Protein AF-A0A8B8A231-F1 (afdb_monomer)

InterPro domains:
  IPR001190 SRCR domain [PF00530] (46-142)
  IPR001190 SRCR domain [PF00530] (148-242)
  IPR001190 SRCR domain [PR00258] (144-160)
  IPR001190 SRCR domain [PR00258] (163-174)
  IPR001190 SRCR domain [PR00258] (178-188)
  IPR001190 SRCR domain [PR00258] (208-222)
  IPR001190 SRCR domain [PR00258] (231-242)
  IPR001190 SRCR domain [PS00420] (47-84)
  IPR001190 SRCR domain [PS00420] (149-186)
  IPR001190 SRCR domain [PS50287] (1-35)
  IPR001190 SRCR domain [PS50287] (42-142)
  IPR001190 SRCR domain [PS50287] (144-242)
  IPR001190 SRCR domain [SM00202] (42-142)
  IPR001190 SRCR domain [SM00202] (144-242)
  IPR036772 SRCR-like domain superfamily [G3DSA:3.10.250.10] (1-38)
  IPR036772 SRCR-like domain superfamily [G3DSA:3.10.250.10] (39-143)
  IPR036772 SRCR-like domain superfamily [G3DSA:3.10.250.10] (144-242)
  IPR036772 SRCR-like domain superfamily [SSF56487] (1-37)
  IPR036772 SRCR-like domain superfamily [SSF56487] (40-142)
  IPR036772 SRCR-like domain superfamily [SSF56487] (144-242)

Nearest PDB structures (foldseek):
  1by2-assembly1_A  TM=9.731E-01  e=1.272E-13  Homo sapiens
  7c00-assembly1_A  TM=9.843E-01  e=3.145E-13  Homo sapiens
  6j02-assembly2_B  TM=9.617E-01  e=4.003E-13  Mus musculus
  7bzz-assembly2_D  TM=9.848E-01  e=2.445E-12  Mus musculus
  8xmk-assembly1_D  TM=4.161E-01  e=2.657E-20  Homo sapiens

Secondary structure (DSSP, 8-state):
-EEEE--S--SSTTTSEEESS----GGG------SSPPTT-EEEES-SSTTEEEEEEEETTEEEEEB-TT--HHHHHHHHHHTT-S-EEEEE-S-TT----S-EEE-S-B--S--SSGGGSB-S-TT-----GGGB-EEEE--EEEES-SSTTEEEEEEE-SS-EEEEB-TT--HHHHHHHHHHTT-S--SEEEEEEPPSSSPPEEEEEEE--S--SSGGGSEEE-TT-TT--SSEEEEEE-

Solvent-accessible surface area (backbone atoms only — not comparable to full-atom values): 13529 Å² total; per-residue (Å²): 128,26,80,75,49,68,94,79,82,66,94,48,80,84,73,30,50,57,38,91,77,66,87,79,53,82,93,65,65,87,82,88,82,71,99,61,80,52,79,68,40,71,49,63,41,77,40,94,46,94,52,28,19,26,42,32,38,22,49,96,94,43,67,15,34,32,34,34,52,75,59,38,58,33,44,31,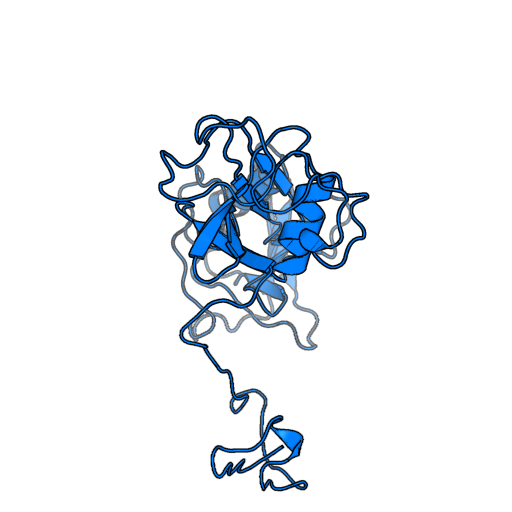23,16,49,20,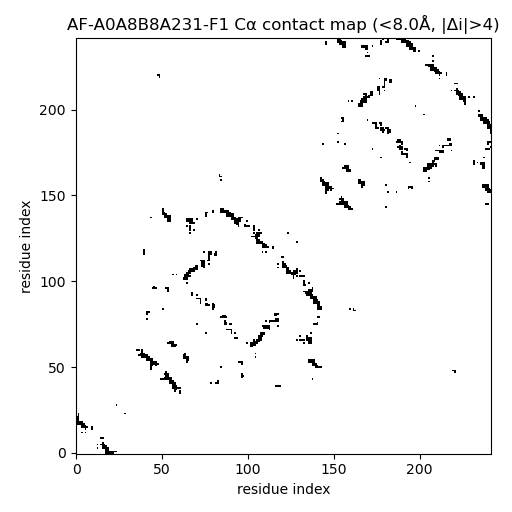42,57,66,56,29,91,20,46,74,44,56,38,62,59,31,73,52,57,85,76,80,76,54,55,38,43,18,52,46,46,45,91,46,77,49,77,35,70,85,72,29,50,55,72,44,81,59,43,65,94,74,57,61,69,30,22,24,22,38,33,32,41,43,63,49,67,43,95,37,98,50,98,51,26,16,32,40,31,38,49,80,66,85,53,72,20,30,31,38,37,60,76,58,36,54,36,44,21,18,17,49,22,39,59,76,72,39,88,44,35,80,35,53,36,80,32,73,58,70,94,75,86,69,47,55,54,34,29,65,52,51,42,93,51,78,51,74,39,67,80,70,31,50,61,43,52,60,85,57,82,79,76,76,66,65,45,25,28,16,30,30,76

pLDDT: mean 88.79, std 8.42, range [54.22, 97.44]

Mean predicted aligned error: 8.7 Å

Foldseek 3Di:
DAPWADPPPDPDSVPTDHDPDDPDDPVNDDDDDDPFDDFQDWAAPQDPDRQKHFIWGDDPRDIAFEFQACDWQLLQQLRCVLLVFNGFPTKFWFQPRDADDDAHFFYPWAGPSPDNGSVPTDGPGTRPDPDDSRTTIMTGTDFWAAPPDPDRQKHFIWGHPSHDIAFAFPVVQDQLLQQLVNLLVPHRGFPDFDKDFAPPPDHAHFWYPFAHPNPDNHSRSTDIDGRPDPPRPDRMTTMTGD

Radius of gyration: 20.76 Å; Cα contacts (8 Å, |Δi|>4): 566; chains: 1; bounding box: 55×30×59 Å

Organism: Acanthaster planci (NCBI:txid133434)

Sequence (242 aa):
MDDVECVGDEKTVFECRHNRIHNCLHSEDAGVQCENGFPGELRLVAGNTHNRGRLEIFFDGEWGTICGNSWGLNESQVACWQMGFPGAIRAIQRKPYGNATGPIHLGSVRCTGLEESLDSCQHAGIGVHNCSHGQDIGIDCKSARLVDGLSSSEGRVEVYNGNAWGTICLDDWDLLDASVICRQFGFEQAVQAAEFTVPVDGQEILMTDLECVGNETTVFECQHTGPEDVRCRHQNVAGVKC

Structure (mmCIF, N/CA/C/O backbone):
data_AF-A0A8B8A231-F1
#
_entry.id   AF-A0A8B8A231-F1
#
loop_
_atom_site.group_PDB
_atom_site.id
_atom_site.type_symbol
_atom_site.label_atom_id
_atom_site.label_alt_id
_atom_site.label_comp_id
_atom_site.label_asym_id
_atom_site.label_entity_id
_atom_site.label_seq_id
_atom_site.pdbx_PDB_ins_code
_atom_site.Cartn_x
_atom_site.Cartn_y
_atom_site.Cartn_z
_atom_site.occupancy
_atom_site.B_iso_or_equiv
_atom_site.auth_seq_id
_atom_site.auth_comp_id
_atom_site.auth_asym_id
_atom_site.auth_atom_id
_atom_site.pdbx_PDB_model_num
ATOM 1 N N . MET A 1 1 ? -22.793 -4.065 -17.651 1.00 84.94 1 MET A N 1
ATOM 2 C CA . MET A 1 1 ? -22.684 -4.716 -18.971 1.00 84.94 1 MET A CA 1
ATOM 3 C C . MET A 1 1 ? -22.901 -6.180 -18.687 1.00 84.94 1 MET A C 1
ATOM 5 O O . MET A 1 1 ? -22.180 -6.684 -17.843 1.00 84.94 1 MET A O 1
ATOM 9 N N . ASP A 1 2 ? -23.938 -6.788 -19.248 1.00 91.12 2 ASP A N 1
ATOM 10 C CA . ASP A 1 2 ? -24.387 -8.132 -18.853 1.00 91.12 2 ASP A CA 1
ATOM 11 C C . ASP A 1 2 ? -24.294 -9.084 -20.042 1.00 91.12 2 ASP A C 1
ATOM 13 O O . ASP A 1 2 ? -24.353 -8.616 -21.185 1.00 91.12 2 ASP A O 1
ATOM 17 N N . ASP A 1 3 ? -24.120 -10.376 -19.777 1.00 90.62 3 ASP A N 1
ATOM 18 C CA . ASP A 1 3 ? -23.951 -11.422 -20.796 1.00 90.62 3 ASP A CA 1
ATOM 19 C C . ASP A 1 3 ? -22.966 -11.021 -21.914 1.00 90.62 3 ASP A C 1
ATOM 21 O O . ASP A 1 3 ? -23.319 -10.932 -23.094 1.00 90.62 3 ASP A O 1
ATOM 25 N N . VAL A 1 4 ? -21.729 -10.684 -21.535 1.00 92.50 4 VAL A N 1
ATOM 26 C CA . VAL A 1 4 ? -20.705 -10.232 -22.487 1.00 92.50 4 VAL A CA 1
ATOM 27 C C . VAL A 1 4 ? -20.212 -11.406 -23.331 1.00 92.50 4 VAL A C 1
ATOM 29 O O . VAL A 1 4 ? -19.609 -12.345 -22.819 1.00 92.50 4 VAL A O 1
ATOM 32 N N . GLU A 1 5 ? -20.410 -11.314 -24.642 1.00 93.44 5 GLU A N 1
ATOM 33 C CA . GLU A 1 5 ? -19.976 -12.298 -25.632 1.00 93.44 5 GLU A CA 1
ATOM 34 C C . GLU A 1 5 ? -19.020 -11.634 -26.634 1.00 93.44 5 GLU A C 1
ATOM 36 O O . GLU A 1 5 ? -19.440 -10.854 -27.495 1.00 93.44 5 GLU A O 1
ATOM 41 N N . CYS A 1 6 ? -17.729 -11.952 -26.519 1.00 94.50 6 CYS A N 1
ATOM 42 C CA . CYS A 1 6 ? -16.694 -11.544 -27.471 1.00 94.50 6 CYS A CA 1
ATOM 43 C C . CYS A 1 6 ? -16.394 -12.683 -28.461 1.00 94.50 6 CYS A C 1
ATOM 45 O O . CYS A 1 6 ? -16.462 -13.860 -28.097 1.00 94.50 6 CYS A O 1
ATOM 47 N N . VAL A 1 7 ? -16.022 -12.351 -29.696 1.00 94.12 7 VAL A N 1
ATOM 48 C CA . VAL A 1 7 ? -15.586 -13.317 -30.720 1.00 94.12 7 VAL A CA 1
ATOM 49 C C . VAL A 1 7 ? -14.064 -13.505 -30.763 1.00 94.12 7 VAL A C 1
ATOM 51 O O . VAL A 1 7 ? -13.598 -14.522 -31.280 1.00 94.12 7 VAL A O 1
ATOM 54 N N . GLY A 1 8 ? -13.298 -12.588 -30.163 1.00 88.88 8 GLY A N 1
ATOM 55 C CA . GLY A 1 8 ? -11.867 -12.722 -29.877 1.00 88.88 8 GLY A CA 1
ATOM 56 C C . GLY A 1 8 ? -10.934 -11.815 -30.687 1.00 88.88 8 GLY A C 1
ATOM 57 O O . GLY A 1 8 ? -9.721 -11.905 -30.506 1.00 88.88 8 GLY A O 1
ATOM 58 N N . ASP A 1 9 ? -11.453 -10.963 -31.572 1.00 93.00 9 ASP A N 1
ATOM 59 C CA . ASP A 1 9 ? -10.680 -9.972 -32.337 1.00 93.00 9 ASP A CA 1
ATOM 60 C C . ASP A 1 9 ? -10.999 -8.514 -31.958 1.00 93.00 9 ASP A C 1
ATOM 62 O O . ASP A 1 9 ? -10.385 -7.580 -32.487 1.00 93.00 9 ASP A O 1
ATOM 66 N N . GLU A 1 10 ? -11.910 -8.315 -31.003 1.00 95.19 10 GLU A N 1
ATOM 67 C CA . GLU A 1 10 ? -12.221 -7.020 -30.413 1.00 95.19 10 GLU A CA 1
ATOM 68 C C . GLU A 1 10 ? -11.016 -6.436 -29.672 1.00 95.19 10 GLU A C 1
ATOM 70 O O . GLU A 1 10 ? -10.281 -7.128 -28.964 1.00 95.19 10 GLU A O 1
ATOM 75 N N . LYS A 1 11 ? -10.824 -5.119 -29.783 1.00 88.31 11 LYS A N 1
ATOM 76 C CA . LYS A 1 11 ? -9.750 -4.424 -29.052 1.00 88.31 11 LYS A CA 1
ATOM 77 C C . LYS A 1 11 ? -10.167 -4.008 -27.654 1.00 88.31 11 LYS A C 1
ATOM 79 O O . LYS A 1 11 ? -9.316 -3.788 -26.794 1.00 88.31 11 LYS A O 1
ATOM 84 N N . THR A 1 12 ? -11.466 -3.834 -27.446 1.00 88.62 12 THR A N 1
ATOM 85 C CA . THR A 1 12 ? -12.038 -3.390 -26.181 1.00 88.62 12 THR A CA 1
ATOM 86 C C . THR A 1 12 ? -13.296 -4.182 -25.876 1.00 88.62 12 THR A C 1
ATOM 88 O O . THR A 1 12 ? -14.050 -4.547 -26.774 1.00 88.62 12 THR A O 1
ATOM 91 N N . VAL A 1 13 ? -13.578 -4.394 -24.591 1.00 90.62 13 VAL A N 1
ATOM 92 C CA . VAL A 1 13 ? -14.775 -5.134 -24.165 1.00 90.62 13 VAL A CA 1
ATOM 93 C C . VAL A 1 13 ? -16.088 -4.430 -24.565 1.00 90.62 13 VAL A C 1
ATOM 95 O O . VAL A 1 13 ? -17.139 -5.058 -24.638 1.00 90.62 13 VAL A O 1
ATOM 98 N N . PHE A 1 14 ? -16.038 -3.129 -24.882 1.00 89.94 14 PHE A N 1
ATOM 99 C CA . PHE A 1 14 ? -17.186 -2.358 -25.374 1.00 89.94 14 PHE A CA 1
ATOM 100 C C . PHE A 1 14 ? -17.594 -2.712 -26.811 1.00 89.94 14 PHE A C 1
ATOM 102 O O . PHE A 1 14 ? -18.720 -2.411 -27.211 1.00 89.94 14 PHE A O 1
ATOM 109 N N . GLU A 1 15 ? -16.689 -3.317 -27.584 1.00 94.31 15 GLU A N 1
ATOM 110 C CA . GLU A 1 15 ? -16.962 -3.813 -28.938 1.00 94.31 15 GLU A CA 1
ATOM 111 C C . GLU A 1 15 ? -17.673 -5.172 -28.914 1.00 94.31 15 GLU A C 1
ATOM 113 O O . GLU A 1 15 ? -18.361 -5.513 -29.877 1.00 94.31 15 GLU A O 1
ATOM 118 N N . CYS A 1 16 ? -17.566 -5.913 -27.807 1.00 94.69 16 CYS A N 1
ATOM 119 C CA . CYS A 1 16 ? -18.227 -7.200 -27.641 1.00 94.69 16 CYS A CA 1
ATOM 120 C C . CYS A 1 16 ? -19.747 -7.038 -27.550 1.00 94.69 16 CYS A C 1
ATOM 122 O O . CYS A 1 16 ? -20.275 -6.033 -27.051 1.00 94.69 16 CYS A O 1
ATOM 124 N N . ARG A 1 17 ? -20.480 -8.062 -27.993 1.00 95.12 17 ARG A N 1
ATOM 125 C CA . ARG A 1 17 ? -21.934 -8.102 -27.831 1.00 95.12 17 ARG A CA 1
ATOM 126 C C . ARG A 1 17 ? -22.261 -8.184 -26.341 1.00 95.12 17 ARG A C 1
ATOM 128 O O . ARG A 1 17 ? -21.661 -8.964 -25.616 1.00 95.12 17 ARG A O 1
ATOM 135 N N . HIS A 1 18 ? -23.221 -7.383 -25.894 1.00 94.00 18 HIS A N 1
ATOM 136 C CA . HIS A 1 18 ? -23.646 -7.374 -24.498 1.00 94.00 18 HIS A CA 1
ATOM 137 C C . HIS A 1 18 ? -25.070 -6.839 -24.339 1.00 94.00 18 HIS A C 1
ATOM 139 O O . HIS A 1 18 ? -25.577 -6.080 -25.176 1.00 94.00 18 HIS A O 1
ATOM 145 N N . ASN A 1 19 ? -25.687 -7.171 -23.212 1.00 91.75 19 ASN A N 1
ATOM 146 C CA . ASN A 1 19 ? -26.953 -6.612 -22.771 1.00 91.75 19 ASN A CA 1
ATOM 147 C C . ASN A 1 19 ? -26.728 -5.279 -22.033 1.00 91.75 19 ASN A C 1
ATOM 149 O O . ASN A 1 19 ? -25.868 -5.139 -21.158 1.00 91.75 19 ASN A O 1
ATOM 153 N N . ARG A 1 20 ? -27.511 -4.259 -22.415 1.00 87.12 20 ARG A N 1
ATOM 154 C CA . ARG A 1 20 ? -27.505 -2.921 -21.781 1.00 87.12 20 ARG A CA 1
ATOM 155 C C . ARG A 1 20 ? -28.493 -2.794 -20.625 1.00 87.12 20 ARG A C 1
ATOM 157 O O . ARG A 1 20 ? -28.369 -1.880 -19.818 1.00 87.12 20 ARG A O 1
ATOM 164 N N . ILE A 1 21 ? -29.480 -3.680 -20.585 1.00 89.56 21 ILE A N 1
ATOM 165 C CA . ILE A 1 21 ? -30.405 -3.843 -19.468 1.00 89.56 21 ILE A CA 1
ATOM 166 C C . ILE A 1 21 ? -29.897 -5.071 -18.728 1.00 89.56 21 ILE A C 1
ATOM 168 O O . ILE A 1 21 ? -29.810 -6.129 -19.342 1.00 89.56 21 ILE A O 1
ATOM 172 N N . HIS A 1 22 ? -29.514 -4.896 -17.470 1.00 83.88 22 HIS A N 1
ATOM 173 C CA . HIS A 1 22 ? -28.829 -5.917 -16.688 1.00 83.88 22 HIS A CA 1
ATOM 174 C C . HIS A 1 22 ? -29.560 -6.192 -15.381 1.00 83.88 22 HIS A C 1
ATOM 176 O O . HIS A 1 22 ? -30.274 -5.325 -14.867 1.00 83.88 22 HIS A O 1
ATOM 182 N N . ASN A 1 23 ? -29.323 -7.374 -14.825 1.00 87.06 23 ASN A N 1
ATOM 183 C CA . ASN A 1 23 ? -29.706 -7.722 -13.457 1.00 87.06 23 ASN A CA 1
ATOM 184 C C . ASN A 1 23 ? -28.496 -8.007 -12.559 1.00 87.06 23 ASN A C 1
ATOM 186 O O . ASN A 1 23 ? -28.693 -8.552 -11.477 1.00 87.06 23 ASN A O 1
ATOM 190 N N . CYS A 1 24 ? -27.292 -7.610 -12.994 1.00 86.44 24 CYS A N 1
ATOM 191 C CA . CYS A 1 24 ? -26.066 -7.793 -12.223 1.00 86.44 24 CYS A CA 1
ATOM 192 C C . CYS A 1 24 ? -26.153 -7.142 -10.835 1.00 86.44 24 CYS A C 1
ATOM 194 O O . CYS A 1 24 ? -26.477 -5.952 -10.719 1.00 86.44 24 CYS A O 1
ATOM 196 N N . LEU A 1 25 ? -25.790 -7.905 -9.812 1.00 84.56 25 LEU A N 1
ATOM 197 C CA . LEU A 1 25 ? -25.360 -7.418 -8.502 1.00 84.56 25 LEU A CA 1
ATOM 198 C C . LEU A 1 25 ? -23.828 -7.289 -8.468 1.00 84.56 25 LEU A C 1
ATOM 200 O O . LEU A 1 25 ? -23.142 -7.894 -9.283 1.00 84.56 25 LEU A O 1
ATOM 204 N N . HIS A 1 26 ? -23.269 -6.573 -7.485 1.00 78.62 26 HIS A N 1
ATOM 205 C CA . HIS A 1 26 ? -21.806 -6.507 -7.300 1.00 78.62 26 HIS A CA 1
ATOM 206 C C . HIS A 1 26 ? -21.159 -7.883 -7.058 1.00 78.62 26 HIS A C 1
ATOM 208 O O . HIS A 1 26 ? -19.990 -8.091 -7.359 1.00 78.62 26 HIS A O 1
ATOM 214 N N . SER A 1 27 ? -21.928 -8.866 -6.577 1.00 79.44 27 SER A N 1
ATOM 215 C CA . SER A 1 27 ? -21.476 -10.260 -6.470 1.00 79.44 27 SER A CA 1
ATOM 216 C C . SER A 1 27 ? -21.240 -10.946 -7.824 1.00 79.44 27 SER A C 1
ATOM 218 O O . SER A 1 27 ? -20.707 -12.050 -7.853 1.00 79.44 27 SER A O 1
ATOM 220 N N . GLU A 1 28 ? -21.678 -10.338 -8.927 1.00 82.19 28 GLU A N 1
ATOM 221 C CA . GLU A 1 28 ? -21.540 -10.835 -10.301 1.00 82.19 28 GLU A CA 1
ATOM 222 C C . GLU A 1 28 ? -20.483 -10.044 -11.095 1.00 82.19 28 GLU A C 1
ATOM 224 O O . GLU A 1 28 ? -20.374 -10.199 -12.312 1.00 82.19 28 GLU A O 1
ATOM 229 N N . ASP A 1 29 ? -19.694 -9.197 -10.421 1.00 85.81 29 ASP A N 1
ATOM 230 C CA . ASP A 1 29 ? -18.640 -8.408 -11.056 1.00 85.81 29 ASP A CA 1
ATOM 231 C C . ASP A 1 29 ? -17.556 -9.326 -11.658 1.00 85.81 29 ASP A C 1
ATOM 233 O O . ASP A 1 29 ? -16.984 -10.197 -10.998 1.00 85.81 29 ASP A O 1
ATOM 237 N N . ALA A 1 30 ? -17.264 -9.124 -12.946 1.00 85.69 30 ALA A N 1
ATOM 238 C CA . ALA A 1 30 ? -16.271 -9.901 -13.679 1.00 85.69 30 ALA A CA 1
ATOM 239 C C . ALA A 1 30 ? -14.867 -9.285 -13.542 1.00 85.69 30 ALA A C 1
ATOM 241 O O . ALA A 1 30 ? -14.657 -8.115 -13.866 1.00 85.69 30 ALA A O 1
ATOM 242 N N . GLY A 1 31 ? -13.893 -10.096 -13.121 1.00 84.19 31 GLY A N 1
ATOM 243 C CA . GLY A 1 31 ? -12.468 -9.753 -13.100 1.00 84.19 31 GLY A CA 1
ATOM 244 C C . GLY A 1 31 ? -11.664 -10.578 -14.108 1.00 84.19 31 GLY A C 1
ATOM 245 O O . GLY A 1 31 ? -12.051 -11.692 -14.459 1.00 84.19 31 GLY A O 1
ATOM 246 N N . VAL A 1 32 ? -10.526 -10.049 -14.567 1.00 82.19 32 VAL A N 1
ATOM 247 C CA . VAL A 1 32 ? -9.590 -10.762 -15.450 1.00 82.19 32 VAL A CA 1
ATOM 248 C C . VAL A 1 32 ? -8.183 -10.742 -14.861 1.00 82.19 32 VAL A C 1
ATOM 250 O O . VAL A 1 32 ? -7.753 -9.736 -14.301 1.00 82.19 32 VAL A O 1
ATOM 253 N N . GLN A 1 33 ? -7.460 -11.850 -15.015 1.00 71.31 33 GLN A N 1
ATOM 254 C CA . GLN A 1 33 ? -6.027 -11.937 -14.759 1.00 71.31 33 GLN A CA 1
ATOM 255 C C . GLN A 1 33 ? -5.323 -12.278 -16.074 1.00 71.31 33 GLN A C 1
ATOM 257 O O . GLN A 1 33 ? -5.590 -13.320 -16.672 1.00 71.31 33 GLN A O 1
ATOM 262 N N . CYS A 1 34 ? -4.447 -11.392 -16.541 1.00 74.69 34 CYS A N 1
ATOM 263 C CA . CYS A 1 34 ? -3.650 -11.619 -17.746 1.00 74.69 34 CYS A CA 1
ATOM 264 C C . CYS A 1 34 ? -2.425 -12.499 -17.428 1.00 74.69 34 CYS A C 1
ATOM 266 O O . CYS A 1 34 ? -1.890 -12.434 -16.324 1.00 74.69 34 CYS A O 1
ATOM 268 N N . GLU A 1 35 ? -1.956 -13.307 -18.391 1.00 66.00 35 GLU A N 1
ATOM 269 C CA . GLU A 1 35 ? -0.779 -14.186 -18.203 1.00 66.00 35 GLU A CA 1
ATOM 270 C C . GLU A 1 35 ? 0.530 -13.416 -17.967 1.00 66.00 35 GLU A C 1
ATOM 272 O O . GLU A 1 35 ? 1.441 -13.934 -17.323 1.00 66.00 35 GLU A O 1
ATOM 277 N N . ASN A 1 36 ? 0.624 -12.182 -18.468 1.00 73.38 36 ASN A N 1
ATOM 278 C CA . ASN A 1 36 ? 1.771 -11.301 -18.276 1.00 73.38 36 ASN A CA 1
ATOM 279 C C . ASN A 1 36 ? 1.341 -10.038 -17.543 1.00 73.38 36 ASN A C 1
ATOM 281 O O . ASN A 1 36 ? 0.207 -9.580 -17.712 1.00 73.38 36 ASN A O 1
ATOM 285 N N . GLY A 1 37 ? 2.278 -9.459 -16.793 1.00 76.00 37 GLY A N 1
ATOM 286 C CA . GLY A 1 37 ? 2.062 -8.138 -16.236 1.00 76.00 37 GLY A CA 1
ATOM 287 C C . GLY A 1 37 ? 1.954 -7.078 -17.333 1.00 76.00 37 GLY A C 1
ATOM 288 O O . GLY A 1 37 ? 2.351 -7.296 -18.484 1.00 76.00 37 GLY A O 1
ATOM 289 N N . PHE A 1 38 ? 1.411 -5.918 -16.997 1.00 85.19 38 PHE A N 1
ATOM 290 C CA . PHE A 1 38 ? 1.462 -4.751 -17.879 1.00 85.19 38 PHE A CA 1
ATOM 291 C C . PHE A 1 38 ? 2.679 -3.877 -17.538 1.00 85.19 38 PHE A C 1
ATOM 293 O O . PHE A 1 38 ? 3.114 -3.861 -16.387 1.00 85.19 38 PHE A O 1
ATOM 300 N N . PRO A 1 39 ? 3.282 -3.166 -18.512 1.00 89.38 39 PRO A N 1
ATOM 301 C CA . PRO A 1 39 ? 4.389 -2.257 -18.227 1.00 89.38 39 PRO A CA 1
ATOM 302 C C . PRO A 1 39 ? 4.031 -1.280 -17.105 1.00 89.38 39 PRO A C 1
ATOM 304 O O . PRO A 1 39 ? 2.969 -0.657 -17.142 1.00 89.38 39 PRO A O 1
ATOM 307 N N . GLY A 1 40 ? 4.906 -1.185 -16.109 1.00 91.75 40 GLY A N 1
ATOM 308 C CA . GLY A 1 40 ? 4.701 -0.359 -14.926 1.00 91.75 40 GLY A CA 1
ATOM 309 C C . GLY A 1 40 ? 3.933 -1.036 -13.790 1.00 91.75 40 GLY A C 1
ATOM 310 O O . GLY A 1 40 ? 3.851 -0.460 -12.709 1.00 91.75 40 GLY A O 1
ATOM 311 N N . GLU A 1 41 ? 3.385 -2.242 -13.978 1.00 94.00 41 GLU A N 1
ATOM 312 C CA . GLU A 1 41 ? 2.693 -2.977 -12.912 1.00 94.00 41 GLU A CA 1
ATOM 313 C C . G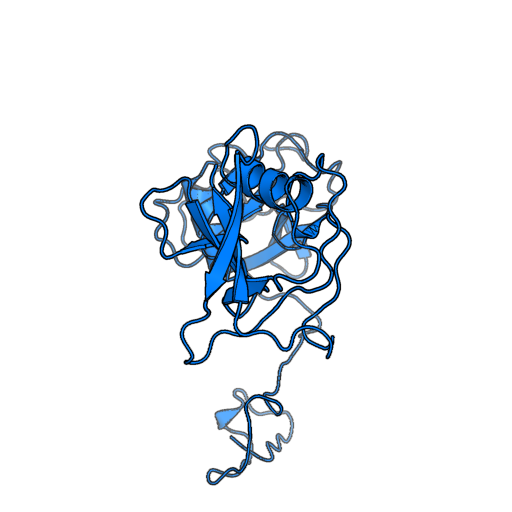LU A 1 41 ? 3.622 -3.224 -11.721 1.00 94.00 41 GLU A C 1
ATOM 315 O O . GLU A 1 41 ? 4.797 -3.551 -11.896 1.00 94.00 41 GLU A O 1
ATOM 320 N N . LEU A 1 42 ? 3.089 -3.077 -10.508 1.00 95.38 42 LEU A N 1
ATOM 321 C CA . LEU A 1 42 ? 3.834 -3.234 -9.265 1.00 95.38 42 LEU A CA 1
ATOM 322 C C . LEU A 1 42 ? 3.383 -4.466 -8.495 1.00 95.38 42 LEU A C 1
ATOM 324 O O . LEU A 1 42 ? 2.198 -4.794 -8.457 1.00 95.38 42 LEU A O 1
ATOM 328 N N . ARG A 1 43 ? 4.330 -5.096 -7.798 1.00 93.56 43 ARG A N 1
ATOM 329 C CA . ARG A 1 43 ? 4.031 -6.131 -6.807 1.00 93.56 43 ARG A CA 1
ATOM 330 C C . ARG A 1 43 ? 4.950 -6.051 -5.598 1.00 93.56 43 ARG A C 1
ATOM 332 O O . ARG A 1 43 ? 6.084 -5.573 -5.680 1.00 93.56 43 ARG A O 1
ATOM 339 N N . LEU A 1 44 ? 4.470 -6.608 -4.489 1.00 93.69 44 LEU A N 1
ATOM 340 C CA . LEU A 1 44 ? 5.241 -6.801 -3.266 1.00 93.69 44 LEU A CA 1
ATOM 341 C C . LEU A 1 44 ? 5.606 -8.276 -3.104 1.00 93.69 44 LEU A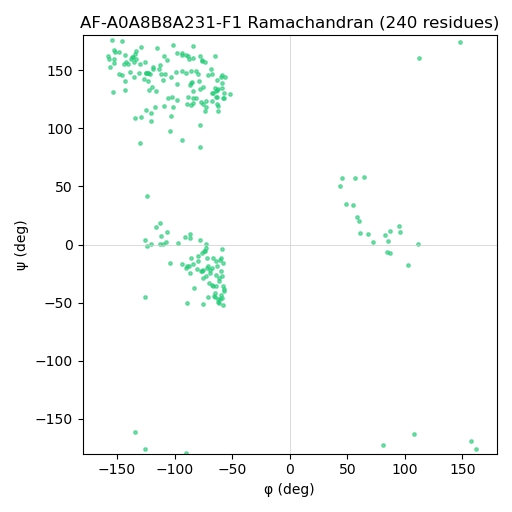 C 1
ATOM 343 O O . LEU A 1 44 ? 4.741 -9.148 -3.140 1.00 93.69 44 LEU A O 1
ATOM 347 N N . VAL A 1 45 ? 6.897 -8.561 -2.927 1.00 93.50 45 VAL A N 1
ATOM 348 C CA . VAL A 1 45 ? 7.423 -9.931 -2.815 1.00 93.50 45 VAL A CA 1
ATOM 349 C C . VAL A 1 45 ? 8.143 -10.135 -1.488 1.00 93.50 45 VAL A C 1
ATOM 351 O O . VAL A 1 45 ? 8.811 -9.233 -0.980 1.00 93.50 45 VAL A O 1
ATOM 354 N N . ALA A 1 46 ? 8.056 -11.356 -0.953 1.00 90.19 46 ALA A N 1
ATOM 355 C CA . ALA A 1 46 ? 8.776 -11.803 0.241 1.00 90.19 46 ALA A CA 1
ATOM 356 C C . ALA A 1 46 ? 8.469 -11.002 1.522 1.00 90.19 46 ALA A C 1
ATOM 358 O O . ALA A 1 46 ? 9.253 -11.040 2.469 1.00 90.19 46 ALA A O 1
ATOM 359 N N . GLY A 1 47 ? 7.339 -10.293 1.563 1.00 84.75 47 GLY A N 1
ATOM 360 C CA . GLY A 1 47 ? 6.742 -9.836 2.812 1.00 84.75 47 GLY A CA 1
ATOM 361 C C . GLY A 1 47 ? 5.759 -10.861 3.371 1.00 84.75 47 GLY A C 1
ATOM 362 O O . GLY A 1 47 ? 5.313 -11.760 2.661 1.00 84.75 47 GLY A O 1
ATOM 363 N N . ASN A 1 48 ? 5.436 -10.718 4.655 1.00 82.00 48 ASN A N 1
ATOM 364 C CA . ASN A 1 48 ? 4.495 -11.603 5.346 1.00 82.00 48 ASN A CA 1
ATOM 365 C C . ASN A 1 48 ? 3.027 -11.247 5.062 1.00 82.00 48 ASN A C 1
ATOM 367 O O . ASN A 1 48 ? 2.140 -12.030 5.380 1.00 82.00 48 ASN A O 1
ATOM 371 N N . THR A 1 49 ? 2.769 -10.066 4.493 1.00 81.06 49 THR A N 1
ATOM 372 C CA . THR A 1 49 ? 1.427 -9.531 4.247 1.00 81.06 49 THR A CA 1
ATOM 373 C C . THR A 1 49 ? 1.335 -8.895 2.866 1.00 81.06 49 THR A C 1
ATOM 375 O O . THR A 1 49 ? 2.342 -8.524 2.266 1.00 81.06 49 THR A O 1
ATOM 378 N N . HIS A 1 50 ? 0.113 -8.726 2.360 1.00 84.44 50 HIS A N 1
ATOM 379 C CA . HIS A 1 50 ? -0.134 -8.179 1.021 1.00 84.44 50 HIS A CA 1
ATOM 380 C C . HIS A 1 50 ? 0.254 -6.696 0.865 1.00 84.44 50 HIS A C 1
ATOM 382 O O . HIS A 1 50 ? 0.447 -6.228 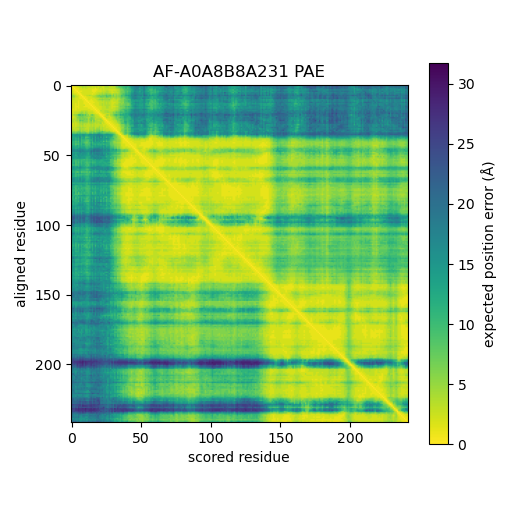-0.251 1.00 84.44 50 HIS A O 1
ATOM 388 N N . ASN A 1 51 ? 0.366 -5.944 1.965 1.00 89.88 51 ASN A N 1
ATOM 389 C CA . ASN A 1 51 ? 0.667 -4.509 1.965 1.00 89.88 51 ASN A CA 1
ATOM 390 C C . ASN A 1 51 ? 2.153 -4.192 2.185 1.00 89.88 51 ASN A C 1
ATOM 392 O O . ASN A 1 51 ? 2.519 -3.021 2.274 1.00 89.88 51 ASN A O 1
ATOM 396 N N . ARG A 1 52 ? 3.016 -5.204 2.318 1.00 90.81 52 ARG A N 1
ATOM 397 C CA . ARG A 1 52 ? 4.424 -5.004 2.658 1.00 90.81 52 ARG A CA 1
ATOM 398 C C . ARG A 1 52 ? 5.314 -6.000 1.930 1.00 90.81 52 ARG A C 1
ATOM 400 O O . ARG A 1 52 ? 4.987 -7.172 1.834 1.00 90.81 52 ARG A O 1
ATOM 407 N N . GLY A 1 53 ? 6.478 -5.561 1.465 1.00 93.44 53 GLY A N 1
ATOM 408 C CA . GLY A 1 53 ? 7.435 -6.452 0.805 1.00 93.44 53 GLY A CA 1
ATOM 409 C C . GLY A 1 53 ? 8.476 -5.713 -0.020 1.00 93.44 53 GLY A C 1
ATOM 410 O O . GLY A 1 53 ? 8.522 -4.481 -0.028 1.00 93.44 53 GLY A O 1
ATOM 411 N N . ARG A 1 54 ? 9.333 -6.471 -0.710 1.00 95.75 54 ARG A N 1
ATOM 412 C CA . ARG A 1 54 ? 10.242 -5.940 -1.732 1.00 95.75 54 ARG A CA 1
ATOM 413 C C . ARG A 1 54 ? 9.411 -5.467 -2.909 1.00 95.75 54 ARG A C 1
ATOM 415 O O . ARG A 1 54 ? 8.570 -6.225 -3.384 1.00 95.75 54 ARG A O 1
ATOM 422 N N . LEU A 1 55 ? 9.671 -4.248 -3.363 1.00 96.06 55 LEU A N 1
ATOM 423 C CA . LEU A 1 55 ? 8.959 -3.687 -4.499 1.00 96.06 55 LEU A CA 1
ATOM 424 C C . LEU A 1 55 ? 9.613 -4.154 -5.796 1.00 96.06 55 LEU A C 1
ATOM 426 O O . LEU A 1 55 ? 10.819 -3.978 -5.999 1.00 96.06 55 LEU A O 1
ATOM 430 N N . GLU A 1 56 ? 8.797 -4.732 -6.662 1.00 95.88 56 GLU A N 1
ATOM 431 C CA . GLU A 1 56 ? 9.164 -5.106 -8.019 1.00 95.88 56 GLU A CA 1
ATOM 432 C C . GLU A 1 56 ? 8.204 -4.432 -8.999 1.00 95.88 56 GLU A C 1
ATOM 434 O O . GLU A 1 56 ? 7.035 -4.214 -8.679 1.00 95.88 56 GLU A O 1
ATOM 439 N N . ILE A 1 57 ? 8.723 -4.092 -10.175 1.00 95.62 57 ILE A N 1
ATOM 440 C CA . ILE A 1 57 ? 7.989 -3.467 -11.274 1.00 95.62 57 ILE A CA 1
ATOM 441 C C . ILE A 1 57 ? 8.119 -4.331 -12.529 1.00 95.62 57 ILE A C 1
ATOM 443 O O . ILE A 1 57 ? 9.140 -5.002 -12.705 1.00 95.62 57 ILE A O 1
ATOM 447 N N . PHE A 1 58 ? 7.099 -4.356 -13.380 1.00 94.19 58 PHE A N 1
ATOM 448 C CA . PHE A 1 58 ? 7.094 -5.148 -14.605 1.00 94.19 58 PHE A CA 1
ATOM 449 C C . PHE A 1 58 ? 7.472 -4.302 -15.824 1.00 94.19 58 PHE A C 1
ATOM 451 O O . PHE A 1 58 ? 6.822 -3.301 -16.119 1.00 94.19 58 PHE A O 1
ATOM 458 N N . PHE A 1 59 ? 8.501 -4.721 -16.562 1.00 92.31 59 PHE A N 1
ATOM 459 C CA . PHE A 1 59 ? 8.914 -4.103 -17.824 1.00 92.31 59 PHE A CA 1
ATOM 460 C C . PHE A 1 59 ? 9.450 -5.145 -18.798 1.00 92.31 59 PHE A C 1
ATOM 462 O O . PHE A 1 59 ? 10.083 -6.113 -18.388 1.00 92.31 59 PHE A O 1
ATOM 469 N N . ASP A 1 60 ? 9.201 -4.935 -20.093 1.00 87.50 60 ASP A N 1
ATOM 470 C CA . ASP A 1 60 ? 9.717 -5.765 -21.191 1.00 87.50 60 ASP A CA 1
ATOM 471 C C . ASP A 1 60 ? 9.521 -7.283 -20.997 1.00 87.50 60 ASP A C 1
ATOM 473 O O . ASP A 1 60 ? 10.340 -8.098 -21.418 1.00 87.50 60 ASP A O 1
ATOM 477 N N . GLY A 1 61 ? 8.403 -7.676 -20.377 1.00 89.56 61 GLY A N 1
ATOM 478 C CA . GLY A 1 61 ? 8.055 -9.083 -20.164 1.00 89.56 61 GLY A CA 1
ATOM 479 C C . GLY A 1 61 ? 8.660 -9.717 -18.906 1.00 89.56 61 GLY A C 1
ATOM 480 O O . GLY A 1 61 ? 8.453 -10.908 -18.684 1.00 89.56 61 GLY A O 1
ATOM 481 N N . GLU A 1 62 ? 9.386 -8.962 -18.077 1.00 92.75 62 GLU A N 1
ATOM 482 C CA . GLU A 1 62 ? 10.057 -9.485 -16.886 1.00 92.75 62 GLU A CA 1
ATOM 483 C C . GLU A 1 62 ? 9.851 -8.585 -15.656 1.00 92.75 62 GLU A C 1
ATOM 485 O O . GLU A 1 62 ? 9.838 -7.354 -15.728 1.00 92.75 62 GLU A O 1
ATOM 490 N N . TRP A 1 63 ? 9.727 -9.214 -14.488 1.00 94.69 63 TRP A N 1
ATOM 491 C CA . TRP A 1 63 ? 9.740 -8.521 -13.202 1.00 94.69 63 TRP A CA 1
ATOM 492 C C . TRP A 1 63 ? 11.167 -8.151 -12.801 1.00 94.69 63 TRP A C 1
ATOM 494 O O . TRP A 1 63 ? 12.061 -8.995 -12.827 1.00 94.69 63 TRP A O 1
ATOM 504 N N . GLY A 1 64 ? 11.369 -6.913 -12.363 1.00 95.06 64 GLY A N 1
ATOM 505 C CA . GLY A 1 64 ? 12.657 -6.434 -11.868 1.00 95.06 64 GLY A CA 1
ATOM 506 C C . GLY A 1 64 ? 12.513 -5.578 -10.620 1.00 95.06 64 GLY A C 1
ATOM 507 O O . GLY A 1 64 ? 11.441 -5.050 -10.318 1.00 95.06 64 GLY A O 1
ATOM 508 N N . THR A 1 65 ? 13.600 -5.442 -9.867 1.00 95.69 65 THR A N 1
ATOM 509 C CA . THR A 1 65 ? 13.608 -4.650 -8.632 1.00 95.69 65 THR A CA 1
ATOM 510 C C . THR A 1 65 ? 13.839 -3.166 -8.898 1.00 95.69 65 THR A C 1
ATOM 512 O O . THR A 1 65 ? 14.177 -2.738 -10.006 1.00 95.69 65 THR A O 1
ATOM 515 N N . ILE A 1 66 ? 13.662 -2.363 -7.848 1.00 95.38 66 ILE A N 1
ATOM 516 C CA . ILE A 1 66 ? 13.913 -0.923 -7.867 1.00 95.38 66 ILE A CA 1
ATOM 517 C C . ILE A 1 66 ? 15.054 -0.586 -6.908 1.00 95.38 66 ILE A C 1
ATOM 519 O O . ILE A 1 66 ? 15.068 -1.000 -5.745 1.00 95.38 66 ILE A O 1
ATOM 523 N N . CYS A 1 67 ? 16.013 0.202 -7.389 1.00 93.62 67 CYS A N 1
ATOM 524 C CA . CYS A 1 67 ? 17.128 0.667 -6.583 1.00 93.62 67 CYS A CA 1
ATOM 525 C C . CYS A 1 67 ? 16.726 1.785 -5.613 1.00 93.62 67 CYS A C 1
ATOM 527 O O . CYS A 1 67 ? 16.133 2.791 -5.997 1.00 93.62 67 CYS A O 1
ATOM 529 N N . GLY A 1 68 ? 17.193 1.674 -4.369 1.00 90.56 68 GLY A N 1
ATOM 530 C CA . GLY A 1 68 ? 16.900 2.605 -3.282 1.00 90.56 68 GLY A CA 1
ATOM 531 C C . GLY A 1 68 ? 17.652 3.925 -3.273 1.00 90.56 68 GLY A C 1
ATOM 532 O O . GLY A 1 68 ? 17.495 4.706 -2.334 1.00 90.56 68 GLY A O 1
ATOM 533 N N . ASN A 1 69 ? 18.473 4.209 -4.283 1.00 89.62 69 ASN A N 1
ATOM 534 C CA . ASN A 1 69 ? 19.136 5.503 -4.384 1.00 89.62 69 ASN A CA 1
ATOM 535 C C . ASN A 1 69 ? 18.077 6.606 -4.536 1.00 89.62 69 ASN A C 1
ATOM 537 O O . ASN A 1 69 ? 17.367 6.641 -5.533 1.00 89.62 69 ASN A O 1
ATOM 541 N N . SER A 1 70 ? 18.026 7.546 -3.590 1.00 86.75 70 SER A N 1
ATOM 542 C CA . SER A 1 70 ? 17.004 8.611 -3.505 1.00 86.75 70 SER A CA 1
ATOM 543 C C . SER A 1 70 ? 15.579 8.138 -3.181 1.00 86.75 70 SER A C 1
ATOM 545 O O . SER A 1 70 ? 14.678 8.963 -3.219 1.00 86.75 70 SER A O 1
ATOM 547 N N . TRP A 1 71 ? 15.370 6.867 -2.820 1.00 94.88 71 TRP A N 1
ATOM 548 C CA . TRP A 1 71 ? 14.036 6.350 -2.504 1.00 94.88 71 TRP A CA 1
ATOM 549 C C . TRP A 1 71 ? 13.571 6.784 -1.111 1.00 94.88 71 TRP A C 1
ATOM 551 O O . TRP A 1 71 ? 14.227 6.477 -0.111 1.00 94.88 71 TRP A O 1
ATOM 561 N N . GLY A 1 72 ? 12.430 7.455 -1.020 1.00 95.06 72 GLY A N 1
ATOM 562 C CA . GLY A 1 72 ? 11.857 7.963 0.217 1.00 95.06 72 GLY A CA 1
ATOM 563 C C . GLY A 1 72 ? 10.362 7.684 0.359 1.00 95.06 72 GLY A C 1
ATOM 564 O O . GLY A 1 72 ? 9.789 6.776 -0.252 1.00 95.06 72 GLY A O 1
ATOM 565 N N . LEU A 1 73 ? 9.733 8.454 1.250 1.00 95.31 73 LEU A N 1
ATOM 566 C CA . LEU A 1 73 ? 8.303 8.340 1.539 1.00 95.31 73 LEU A CA 1
ATOM 567 C C . LEU A 1 73 ? 7.436 8.771 0.353 1.00 95.31 73 LEU A C 1
ATOM 569 O O . LEU A 1 73 ? 6.411 8.144 0.135 1.00 95.31 73 LEU A O 1
ATOM 573 N N . ASN A 1 74 ? 7.853 9.773 -0.427 1.00 97.06 74 ASN A N 1
ATOM 574 C CA . ASN A 1 74 ? 7.099 10.229 -1.599 1.00 97.06 74 ASN A CA 1
ATOM 575 C C . ASN A 1 74 ? 7.035 9.151 -2.686 1.00 97.06 74 ASN A C 1
ATOM 577 O O . ASN A 1 74 ? 5.969 8.887 -3.229 1.00 97.06 74 ASN A O 1
ATOM 581 N N . GLU A 1 75 ? 8.152 8.481 -2.969 1.00 97.44 75 GLU A N 1
ATOM 582 C CA . GLU A 1 75 ? 8.193 7.375 -3.931 1.00 97.44 75 GLU A CA 1
ATOM 583 C C . GLU A 1 75 ? 7.358 6.192 -3.432 1.00 97.44 75 GLU A C 1
ATOM 585 O O . GLU A 1 75 ? 6.578 5.606 -4.177 1.00 97.44 75 GLU A O 1
ATOM 590 N N . SER A 1 76 ? 7.458 5.883 -2.135 1.00 96.81 76 SER A N 1
ATOM 591 C CA . SER A 1 76 ? 6.641 4.832 -1.520 1.00 96.81 76 SER A CA 1
ATOM 592 C C . SER A 1 76 ? 5.149 5.180 -1.560 1.00 96.81 76 SER A C 1
ATOM 594 O O . SER A 1 76 ? 4.325 4.291 -1.744 1.00 96.81 76 SER A O 1
ATOM 596 N N . GLN A 1 77 ? 4.796 6.459 -1.407 1.00 96.06 77 GLN A N 1
ATOM 597 C CA . GLN A 1 77 ? 3.422 6.949 -1.474 1.00 96.06 77 GLN A CA 1
ATOM 598 C C . GLN A 1 77 ? 2.817 6.694 -2.857 1.00 96.06 77 GLN A C 1
ATOM 600 O O . GLN A 1 77 ? 1.739 6.110 -2.933 1.00 96.06 77 GLN A O 1
ATOM 605 N N . VAL A 1 78 ? 3.537 7.062 -3.922 1.00 97.25 78 VAL A N 1
ATOM 606 C CA . VAL A 1 78 ? 3.127 6.800 -5.310 1.00 97.25 78 VAL A CA 1
ATOM 607 C C . VAL A 1 78 ? 3.004 5.299 -5.561 1.00 97.25 78 VAL A C 1
ATOM 609 O O . VAL A 1 78 ? 1.981 4.854 -6.067 1.00 97.25 78 VAL A O 1
ATOM 612 N N . ALA A 1 79 ? 3.990 4.500 -5.138 1.00 96.94 79 ALA A N 1
ATOM 613 C CA . ALA A 1 79 ? 3.952 3.047 -5.302 1.00 96.94 79 ALA A CA 1
ATOM 614 C C . ALA A 1 79 ? 2.733 2.407 -4.615 1.00 96.94 79 ALA A C 1
ATOM 616 O O . ALA A 1 79 ? 2.049 1.570 -5.200 1.00 96.94 79 ALA A O 1
ATOM 617 N N . CYS A 1 80 ? 2.444 2.807 -3.374 1.00 95.75 80 CYS A N 1
ATOM 618 C CA . CYS A 1 80 ? 1.291 2.305 -2.636 1.00 95.75 80 CYS A CA 1
ATOM 619 C C . CYS A 1 80 ? -0.027 2.717 -3.301 1.00 95.75 80 CYS A C 1
ATOM 621 O O . CYS A 1 80 ? -0.883 1.857 -3.485 1.00 95.75 80 CYS A O 1
ATOM 623 N N . TRP A 1 81 ? -0.169 3.982 -3.714 1.00 93.81 81 TRP A N 1
ATOM 624 C CA . TRP A 1 81 ? -1.351 4.451 -4.448 1.00 93.81 81 TRP A CA 1
ATOM 625 C C . TRP A 1 81 ? -1.560 3.714 -5.764 1.00 93.81 81 TRP A C 1
ATOM 627 O O . TRP A 1 81 ? -2.677 3.297 -6.053 1.00 93.81 81 TRP A O 1
ATOM 637 N N . GLN A 1 82 ? -0.491 3.501 -6.526 1.00 95.00 82 GLN A N 1
ATOM 638 C CA . GLN A 1 82 ? -0.544 2.776 -7.790 1.00 95.00 82 GLN A CA 1
ATOM 639 C C . GLN A 1 82 ? -1.025 1.324 -7.606 1.00 95.00 82 GLN A C 1
ATOM 641 O O . GLN A 1 82 ? -1.695 0.785 -8.481 1.00 95.00 82 GLN A O 1
ATOM 646 N N . MET A 1 83 ? -0.731 0.701 -6.460 1.00 92.62 83 MET A N 1
ATOM 647 C CA . MET A 1 83 ? -1.233 -0.630 -6.085 1.00 92.62 83 MET A CA 1
ATOM 648 C C . MET A 1 83 ? -2.605 -0.601 -5.383 1.00 92.62 83 MET A C 1
ATOM 650 O O . MET A 1 83 ? -3.031 -1.611 -4.830 1.00 92.62 83 MET A O 1
ATOM 654 N N . GLY A 1 84 ? -3.283 0.549 -5.349 1.00 88.94 84 GLY A N 1
ATOM 655 C CA . GLY A 1 84 ? -4.598 0.721 -4.726 1.00 88.94 84 GLY A CA 1
ATOM 656 C C . GLY A 1 84 ? -4.569 0.987 -3.219 1.00 88.94 84 GLY A C 1
ATOM 657 O O . GLY A 1 84 ? -5.596 1.320 -2.634 1.00 88.94 84 GLY A O 1
ATOM 658 N N . PHE A 1 85 ? -3.413 0.919 -2.556 1.00 90.12 85 PHE A N 1
ATOM 659 C CA . PHE A 1 85 ? -3.339 1.237 -1.133 1.00 90.12 85 PHE A CA 1
ATOM 660 C C . PHE A 1 85 ? -3.514 2.739 -0.888 1.00 90.12 85 PHE A C 1
ATOM 662 O O . PHE A 1 85 ? -2.957 3.539 -1.622 1.00 90.12 85 PHE A O 1
ATOM 669 N N . PRO A 1 86 ? -4.144 3.156 0.219 1.00 86.50 86 PRO A N 1
ATOM 670 C CA . PRO A 1 86 ? -4.343 4.562 0.598 1.00 86.50 86 PRO A CA 1
ATOM 671 C C . PRO A 1 86 ? -3.073 5.419 0.753 1.00 86.50 86 PRO A C 1
ATOM 673 O O . PRO A 1 86 ? -3.156 6.648 0.841 1.00 86.50 86 PRO A O 1
ATOM 676 N N . GLY A 1 87 ? -1.898 4.800 0.865 1.00 90.31 87 GLY A N 1
ATOM 677 C CA . GLY A 1 87 ? -0.611 5.486 0.951 1.00 90.31 87 GLY A CA 1
ATOM 678 C C . GLY A 1 87 ? 0.476 4.642 1.600 1.00 90.31 87 GLY A C 1
ATOM 679 O O . GLY A 1 87 ? 0.277 3.454 1.837 1.00 90.31 87 GLY A O 1
ATOM 680 N N . ALA A 1 88 ? 1.611 5.257 1.927 1.00 92.50 88 ALA A N 1
ATOM 681 C CA . ALA A 1 88 ? 2.752 4.584 2.548 1.00 92.50 88 ALA A CA 1
ATOM 682 C C . ALA A 1 88 ? 2.874 4.875 4.051 1.00 92.50 88 ALA A C 1
ATOM 684 O O . ALA A 1 88 ? 2.606 5.984 4.515 1.00 92.50 88 ALA A O 1
ATOM 685 N N . ILE A 1 89 ? 3.313 3.870 4.810 1.00 89.69 89 ILE A N 1
ATOM 686 C CA . ILE A 1 89 ? 3.734 3.990 6.212 1.00 89.69 89 ILE A CA 1
ATOM 687 C C . ILE A 1 89 ? 5.225 4.319 6.264 1.00 89.69 89 ILE A C 1
ATOM 689 O O . ILE A 1 89 ? 5.636 5.261 6.941 1.00 89.69 89 ILE A O 1
ATOM 693 N N . ARG A 1 90 ? 6.053 3.547 5.549 1.00 89.12 90 ARG A N 1
ATOM 694 C CA . ARG A 1 90 ? 7.506 3.750 5.519 1.00 89.12 90 ARG A CA 1
ATOM 695 C C . ARG A 1 90 ? 8.154 3.187 4.259 1.00 89.12 90 ARG A C 1
ATOM 697 O O . ARG A 1 90 ? 7.711 2.188 3.696 1.00 89.12 90 ARG A O 1
ATOM 704 N N . ALA A 1 91 ? 9.273 3.802 3.895 1.00 92.75 91 ALA A N 1
ATOM 705 C CA . ALA A 1 91 ? 10.230 3.264 2.942 1.00 92.75 91 ALA A CA 1
ATOM 706 C C . ALA A 1 91 ? 11.227 2.349 3.664 1.00 92.75 91 ALA A C 1
ATOM 708 O O . ALA A 1 91 ? 11.737 2.706 4.729 1.00 92.75 91 ALA A O 1
ATOM 709 N N . ILE A 1 92 ? 11.547 1.196 3.080 1.00 91.25 92 ILE A N 1
ATOM 710 C CA . ILE A 1 92 ? 12.501 0.244 3.647 1.00 91.25 92 ILE A CA 1
ATOM 711 C C . ILE A 1 92 ? 13.644 0.048 2.650 1.00 91.25 92 ILE A C 1
ATOM 713 O O . ILE A 1 92 ? 13.466 -0.483 1.560 1.00 91.25 92 ILE A O 1
ATOM 717 N N . GLN A 1 93 ? 14.842 0.493 3.015 1.00 87.56 93 GLN A N 1
ATOM 718 C CA . GLN A 1 93 ? 16.012 0.425 2.137 1.00 87.56 93 GLN A CA 1
ATOM 719 C C . GLN A 1 93 ? 16.941 -0.741 2.494 1.00 87.56 93 GLN A C 1
ATOM 721 O O . GLN A 1 93 ? 16.831 -1.337 3.563 1.00 87.56 93 GLN A O 1
ATOM 726 N N . ARG A 1 94 ? 17.934 -0.976 1.623 1.00 81.56 94 ARG A N 1
ATOM 727 C CA . ARG A 1 94 ? 19.082 -1.873 1.847 1.00 81.56 94 ARG A CA 1
ATOM 728 C C . ARG A 1 94 ? 18.681 -3.338 1.992 1.00 81.56 94 ARG A C 1
ATOM 730 O O . ARG A 1 94 ? 19.017 -3.985 2.981 1.00 81.56 94 ARG A O 1
ATOM 737 N N . LYS A 1 95 ? 18.017 -3.862 0.959 1.00 80.56 95 LYS A N 1
ATOM 738 C CA . LYS A 1 95 ? 17.721 -5.289 0.797 1.00 80.56 95 LYS A CA 1
ATOM 739 C C . LYS A 1 95 ? 16.944 -5.891 1.990 1.00 80.56 95 LYS A C 1
ATOM 741 O O . LYS A 1 95 ? 17.397 -6.856 2.611 1.00 80.56 95 LYS A O 1
ATOM 746 N N . PRO A 1 96 ? 15.763 -5.341 2.322 1.00 74.56 96 PRO A N 1
ATOM 747 C CA . PRO A 1 96 ? 15.021 -5.769 3.507 1.00 74.56 96 PRO A CA 1
ATOM 748 C C . PRO A 1 96 ? 14.423 -7.180 3.424 1.00 74.56 96 PRO A C 1
ATOM 750 O O . PRO A 1 96 ? 14.185 -7.783 4.464 1.00 74.56 96 PRO A O 1
ATOM 753 N N . TYR A 1 97 ? 14.218 -7.725 2.218 1.00 81.69 97 TYR A N 1
ATOM 754 C CA . TYR A 1 97 ? 13.512 -9.001 2.004 1.00 81.69 97 TYR A CA 1
ATOM 755 C C . TYR A 1 97 ? 14.346 -10.036 1.234 1.00 81.69 97 TYR A C 1
ATOM 757 O O . TYR A 1 97 ? 13.852 -10.725 0.342 1.00 81.69 97 TYR A O 1
ATOM 765 N N . GLY A 1 98 ? 15.637 -10.138 1.554 1.00 80.12 98 GLY A N 1
ATOM 766 C CA . GLY A 1 98 ? 16.522 -11.153 0.971 1.00 80.12 98 GLY A CA 1
ATOM 767 C C . GLY A 1 98 ? 17.069 -10.805 -0.418 1.00 80.12 98 GLY A C 1
ATOM 768 O O . GLY A 1 98 ? 16.970 -9.672 -0.877 1.00 80.12 98 GLY A O 1
ATOM 769 N N . ASN A 1 99 ? 17.757 -11.764 -1.051 1.00 78.06 99 ASN A N 1
ATOM 770 C CA . ASN A 1 99 ? 18.319 -11.582 -2.396 1.00 78.06 99 ASN A CA 1
ATOM 771 C C . ASN A 1 99 ? 17.208 -11.667 -3.438 1.00 78.06 99 ASN A C 1
ATOM 773 O O . ASN A 1 99 ? 16.576 -12.715 -3.554 1.00 78.06 99 ASN A O 1
ATOM 777 N N . ALA A 1 100 ? 17.034 -10.605 -4.218 1.00 85.69 100 ALA A N 1
ATOM 778 C CA . ALA A 1 100 ? 16.352 -10.719 -5.491 1.00 85.69 100 ALA A CA 1
ATOM 779 C C . ALA A 1 100 ? 17.283 -11.328 -6.547 1.00 85.69 100 ALA A C 1
ATOM 781 O O . ALA A 1 100 ? 18.510 -11.363 -6.394 1.00 85.69 100 ALA A O 1
ATOM 782 N N . THR A 1 101 ? 16.665 -11.817 -7.611 1.00 85.94 101 THR A N 1
ATOM 783 C CA . THR A 1 101 ? 17.308 -12.304 -8.829 1.00 85.94 101 THR A CA 1
ATOM 784 C C . THR A 1 101 ? 16.611 -11.648 -10.010 1.00 85.94 101 THR A C 1
ATOM 786 O O . THR A 1 101 ? 15.403 -11.437 -9.935 1.00 85.94 101 THR A O 1
ATOM 789 N N . GLY A 1 102 ? 17.337 -11.386 -11.093 1.00 91.00 102 GLY A N 1
ATOM 790 C CA . GLY A 1 102 ? 16.783 -10.747 -12.288 1.00 91.00 102 GLY A CA 1
ATOM 791 C C . GLY A 1 102 ? 17.272 -9.305 -12.458 1.00 91.00 102 GLY A C 1
ATOM 792 O O . GLY A 1 102 ? 18.296 -8.935 -11.876 1.00 91.00 102 GLY A O 1
ATOM 793 N N . PRO A 1 103 ? 16.602 -8.499 -13.292 1.00 95.19 103 PRO A N 1
ATOM 794 C CA . PRO A 1 103 ? 17.008 -7.127 -13.566 1.00 95.19 103 PRO A CA 1
ATOM 795 C C . PRO A 1 103 ? 16.662 -6.169 -12.417 1.00 95.19 103 PRO A C 1
ATOM 797 O O . PRO A 1 103 ? 15.763 -6.406 -11.611 1.00 95.19 103 PRO A O 1
ATOM 800 N N . ILE A 1 104 ? 17.366 -5.037 -12.379 1.00 94.94 104 ILE A N 1
ATOM 801 C CA . ILE A 1 104 ? 16.942 -3.839 -11.648 1.00 94.94 104 ILE A CA 1
ATOM 802 C C . ILE A 1 104 ? 16.409 -2.879 -12.714 1.00 94.94 104 ILE A C 1
ATOM 804 O O . ILE A 1 104 ? 17.169 -2.376 -13.540 1.00 94.94 104 ILE A O 1
ATOM 808 N N . HIS A 1 105 ? 15.101 -2.641 -12.729 1.00 95.75 105 HIS A N 1
ATOM 809 C CA . HIS A 1 105 ? 14.465 -1.869 -13.801 1.00 95.75 105 HIS A CA 1
ATOM 810 C C . HIS A 1 105 ? 14.560 -0.369 -13.581 1.00 95.75 105 HIS A C 1
ATOM 812 O O . HIS A 1 105 ? 14.768 0.381 -14.529 1.00 95.75 105 HIS A O 1
ATOM 818 N N . LEU A 1 106 ? 14.445 0.086 -12.335 1.00 94.62 106 LEU A N 1
ATOM 819 C CA . LEU A 1 106 ? 14.442 1.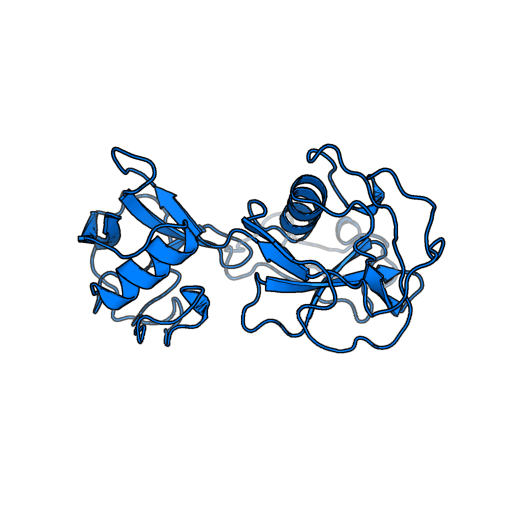509 -12.014 1.00 94.62 106 LEU A CA 1
ATOM 820 C C . LEU A 1 106 ? 15.517 1.862 -10.993 1.00 94.62 106 LEU A C 1
ATOM 822 O O . LEU A 1 106 ? 15.833 1.105 -10.074 1.00 94.62 106 LEU A O 1
ATOM 826 N N . GLY A 1 107 ? 16.051 3.071 -11.122 1.00 92.25 107 GLY A N 1
ATOM 827 C CA . GLY A 1 107 ? 16.947 3.655 -10.139 1.00 92.25 107 GLY A CA 1
ATOM 828 C C . GLY A 1 107 ? 16.886 5.173 -10.147 1.00 92.25 107 GLY A C 1
ATOM 829 O O . GLY A 1 107 ? 16.536 5.796 -11.148 1.00 92.25 107 GLY A O 1
ATOM 830 N N . SER A 1 108 ? 17.252 5.775 -9.013 1.00 92.19 108 SER A N 1
ATOM 831 C CA . SER A 1 108 ? 17.203 7.233 -8.819 1.00 92.19 108 SER A CA 1
ATOM 832 C C . SER A 1 108 ? 15.821 7.837 -9.086 1.00 92.19 108 SER A C 1
ATOM 834 O O . SER A 1 108 ? 15.735 8.961 -9.578 1.00 92.19 108 SER A O 1
ATOM 836 N N . VAL A 1 109 ? 14.766 7.083 -8.762 1.00 95.25 109 VAL A N 1
ATOM 837 C CA . VAL A 1 109 ? 13.376 7.535 -8.856 1.00 95.25 109 VAL A CA 1
ATOM 838 C C . VAL A 1 109 ? 13.165 8.682 -7.872 1.00 95.25 109 VAL A C 1
ATOM 840 O O . VAL A 1 109 ? 13.598 8.602 -6.720 1.00 95.25 109 VAL A O 1
ATOM 843 N N . ARG A 1 110 ? 12.557 9.765 -8.352 1.00 96.62 110 ARG A N 1
ATOM 844 C CA . ARG A 1 110 ? 12.266 10.981 -7.593 1.00 96.62 110 ARG A CA 1
ATOM 845 C C . ARG A 1 110 ? 10.841 11.416 -7.884 1.00 96.62 110 ARG A C 1
ATOM 847 O O . ARG A 1 110 ? 10.548 11.895 -8.979 1.00 96.62 110 ARG A O 1
ATOM 854 N N . CYS A 1 111 ? 9.989 11.257 -6.888 1.00 97.00 111 CYS A N 1
ATOM 855 C CA . CYS A 1 111 ? 8.585 11.605 -6.922 1.00 97.00 111 CYS A CA 1
ATOM 856 C C . CYS A 1 111 ? 8.325 12.841 -6.045 1.00 97.00 111 CYS A C 1
ATOM 858 O O . CYS A 1 111 ? 8.928 13.056 -4.987 1.00 97.00 111 CYS A O 1
ATOM 860 N N . THR A 1 112 ? 7.366 13.650 -6.464 1.00 96.56 112 THR A N 1
ATOM 861 C CA . THR A 1 112 ? 6.739 14.691 -5.648 1.00 96.56 112 THR A CA 1
ATOM 862 C C . THR A 1 112 ? 5.770 14.095 -4.628 1.00 96.56 112 THR A C 1
ATOM 864 O O . THR A 1 112 ? 5.530 14.715 -3.594 1.00 96.56 112 THR A O 1
ATOM 867 N N . GLY A 1 113 ? 5.277 12.878 -4.883 1.00 94.69 113 GLY A N 1
ATOM 868 C CA . GLY A 1 113 ? 4.284 12.184 -4.068 1.00 94.69 113 GLY A CA 1
ATOM 869 C C . GLY A 1 113 ? 2.856 12.362 -4.583 1.00 94.69 113 GLY A C 1
ATOM 870 O O . GLY A 1 113 ? 1.927 12.050 -3.849 1.00 94.69 113 GLY A O 1
ATOM 871 N N . LEU A 1 114 ? 2.685 12.907 -5.792 1.00 94.06 114 LEU A N 1
ATOM 872 C CA . LEU A 1 114 ? 1.393 13.214 -6.426 1.00 94.06 114 LEU A CA 1
ATOM 873 C C . LEU A 1 114 ? 1.232 12.548 -7.798 1.00 94.06 114 LEU A C 1
ATOM 875 O O . LEU A 1 114 ? 0.214 12.733 -8.458 1.00 94.06 114 LEU A O 1
ATOM 879 N N . GLU A 1 115 ? 2.250 11.823 -8.246 1.00 97.19 115 GLU A N 1
ATOM 880 C CA . GLU A 1 115 ? 2.242 11.090 -9.500 1.00 97.19 115 GLU A CA 1
ATOM 881 C C . GLU A 1 115 ? 1.248 9.921 -9.456 1.00 97.19 115 GLU A C 1
ATOM 883 O O . GLU A 1 115 ? 1.058 9.292 -8.416 1.00 97.19 115 GLU A O 1
ATOM 888 N N . GLU A 1 116 ? 0.639 9.609 -10.603 1.00 92.00 116 GLU A N 1
ATOM 889 C CA . GLU A 1 116 ? -0.296 8.479 -10.738 1.00 92.00 116 GLU A CA 1
ATOM 890 C C . GLU A 1 116 ? 0.421 7.119 -10.722 1.00 92.00 116 GLU A C 1
ATOM 892 O O . GLU A 1 116 ? -0.159 6.107 -10.333 1.00 92.00 116 GLU A O 1
ATOM 897 N N . SER A 1 117 ? 1.688 7.090 -11.142 1.00 94.88 117 SER A N 1
ATOM 898 C CA . SER A 1 117 ? 2.517 5.887 -11.203 1.00 94.88 117 SER A CA 1
ATOM 899 C C . SER A 1 117 ? 4.001 6.218 -11.056 1.00 94.88 117 SER A C 1
ATOM 901 O O . SER A 1 117 ? 4.426 7.349 -11.311 1.00 94.88 117 SER A O 1
ATOM 903 N N . LEU A 1 118 ? 4.816 5.226 -10.685 1.00 95.38 118 LEU A N 1
ATOM 904 C CA . LEU A 1 118 ? 6.272 5.396 -10.566 1.00 95.38 118 LEU A CA 1
ATOM 905 C C . LEU A 1 118 ? 6.947 5.769 -11.888 1.00 95.38 118 LEU A C 1
ATOM 907 O O . LEU A 1 118 ? 7.951 6.480 -11.876 1.00 95.38 118 LEU A O 1
ATOM 911 N N . ASP A 1 119 ? 6.373 5.353 -13.013 1.00 90.44 119 ASP A N 1
ATOM 912 C CA . ASP A 1 119 ? 6.881 5.664 -14.355 1.00 90.44 119 ASP A CA 1
ATOM 913 C C . ASP A 1 119 ? 6.676 7.134 -14.732 1.00 90.44 119 ASP A C 1
ATOM 915 O O . ASP A 1 119 ? 7.322 7.658 -15.637 1.00 90.44 119 ASP A O 1
ATOM 919 N N . SER A 1 120 ? 5.775 7.818 -14.021 1.00 93.88 120 SER A N 1
ATOM 920 C CA . SER A 1 120 ? 5.552 9.256 -14.165 1.00 93.88 120 SER A CA 1
ATOM 921 C C . SER A 1 120 ? 6.510 10.085 -13.302 1.00 93.88 120 SER A C 1
ATOM 923 O O . SER A 1 120 ? 6.601 11.302 -13.476 1.00 93.88 120 SER A O 1
ATOM 925 N N . CYS A 1 121 ? 7.233 9.452 -12.374 1.00 95.75 121 CYS A N 1
ATOM 926 C CA . CYS A 1 121 ? 8.237 10.124 -11.562 1.00 95.75 121 CYS A CA 1
ATOM 927 C C . CYS A 1 121 ? 9.516 10.389 -12.361 1.00 95.75 121 CYS A C 1
ATOM 929 O O . CYS A 1 121 ? 9.845 9.712 -13.334 1.00 95.75 121 CYS A O 1
ATOM 931 N N . GLN A 1 122 ? 10.311 11.359 -11.913 1.00 96.00 122 GLN A N 1
ATOM 932 C CA . GLN A 1 122 ? 11.600 11.612 -12.540 1.00 96.00 122 GLN A CA 1
ATOM 933 C C . GLN A 1 122 ? 12.549 10.428 -12.291 1.00 96.00 122 GLN A C 1
ATOM 935 O O . GLN A 1 122 ? 12.858 10.099 -11.147 1.00 96.00 122 GLN A O 1
ATOM 940 N N . HIS A 1 123 ? 13.074 9.832 -13.361 1.00 93.69 123 HIS A N 1
ATOM 941 C CA . HIS A 1 123 ? 14.070 8.760 -13.301 1.00 93.69 123 HIS A CA 1
ATOM 942 C C . HIS A 1 123 ? 15.019 8.804 -14.510 1.00 93.69 123 HIS A C 1
ATOM 944 O O . HIS A 1 123 ? 14.754 9.473 -15.507 1.00 93.69 123 HIS A O 1
ATOM 950 N N . ALA A 1 124 ? 16.142 8.082 -14.442 1.00 91.12 124 ALA A N 1
ATOM 951 C CA . ALA A 1 124 ? 17.163 8.083 -15.500 1.00 91.12 124 ALA A CA 1
ATOM 952 C C . ALA A 1 124 ? 16.792 7.247 -16.746 1.00 91.12 124 ALA A C 1
ATOM 954 O O . ALA A 1 124 ? 17.501 7.301 -17.750 1.00 91.12 124 ALA A O 1
ATOM 955 N N . GLY A 1 125 ? 15.687 6.500 -16.678 1.00 91.69 125 GLY A N 1
ATOM 956 C CA . GLY A 1 125 ? 15.225 5.571 -17.712 1.00 91.69 125 GLY A CA 1
ATOM 957 C C . GLY A 1 125 ? 15.309 4.120 -17.236 1.00 91.69 125 GLY A C 1
ATOM 958 O O . GLY A 1 125 ? 16.023 3.822 -16.275 1.00 91.69 125 GLY A O 1
ATOM 959 N N . ILE A 1 126 ? 14.572 3.229 -17.901 1.00 91.88 126 ILE A N 1
ATOM 960 C CA . ILE A 1 126 ? 14.550 1.800 -17.562 1.00 91.88 126 ILE A CA 1
ATOM 961 C C . ILE A 1 126 ? 15.945 1.193 -17.768 1.00 91.88 126 ILE A C 1
ATOM 963 O O . ILE A 1 126 ? 16.606 1.458 -18.772 1.00 91.88 126 ILE A O 1
ATOM 967 N N . GLY A 1 127 ? 16.422 0.427 -16.788 1.00 91.31 127 GLY A N 1
ATOM 968 C CA . GLY A 1 127 ? 17.745 -0.206 -16.777 1.00 91.31 127 GLY A CA 1
ATOM 969 C C . GLY A 1 127 ? 18.922 0.755 -16.557 1.00 91.31 127 GLY A C 1
ATOM 970 O O . GLY A 1 127 ? 20.075 0.324 -16.544 1.00 91.31 127 GLY A O 1
ATOM 971 N N . VAL A 1 128 ? 18.680 2.057 -16.359 1.00 94.00 128 VAL A N 1
ATOM 972 C CA . VAL A 1 128 ? 19.745 3.053 -16.159 1.00 94.00 128 VAL A CA 1
ATOM 973 C C . VAL A 1 128 ? 20.013 3.254 -14.665 1.00 94.00 128 VAL A C 1
ATOM 975 O O . VAL A 1 128 ? 19.429 4.115 -14.006 1.00 94.00 128 VAL A O 1
ATOM 978 N N . HIS A 1 129 ? 20.936 2.466 -14.111 1.00 92.75 129 HIS A N 1
ATOM 979 C CA . HIS A 1 129 ? 21.376 2.564 -12.716 1.00 92.75 129 HIS A CA 1
ATOM 980 C C . HIS A 1 129 ? 22.825 2.079 -12.536 1.00 92.75 129 HIS A C 1
ATOM 982 O O . HIS A 1 129 ? 23.392 1.397 -13.382 1.00 92.75 129 HIS A O 1
ATOM 988 N N . ASN A 1 130 ? 23.428 2.400 -11.389 1.00 92.25 130 ASN A N 1
ATOM 989 C CA . ASN A 1 130 ? 24.721 1.856 -10.950 1.00 92.25 130 ASN A CA 1
ATOM 990 C C . ASN A 1 130 ? 24.588 0.956 -9.706 1.00 92.25 130 ASN A C 1
ATOM 992 O O . ASN A 1 130 ? 25.550 0.748 -8.969 1.00 92.25 130 ASN A O 1
ATOM 996 N N . CYS A 1 131 ? 23.369 0.488 -9.444 1.00 92.75 131 CYS A N 1
ATOM 997 C CA . CYS A 1 131 ? 23.028 -0.285 -8.258 1.00 92.75 131 CYS A CA 1
ATOM 998 C C . CYS A 1 131 ? 23.256 -1.789 -8.414 1.00 92.75 131 CYS A C 1
ATOM 1000 O O . CYS A 1 131 ? 23.255 -2.321 -9.521 1.00 92.75 131 CYS A O 1
ATOM 1002 N N . SER A 1 132 ? 23.375 -2.460 -7.272 1.00 92.69 132 SER A N 1
ATOM 1003 C CA . SER A 1 132 ? 23.269 -3.916 -7.127 1.00 92.69 132 SER A CA 1
ATOM 1004 C C . SER A 1 132 ? 22.045 -4.276 -6.278 1.00 92.69 132 SER A C 1
ATOM 1006 O O . SER A 1 132 ? 21.507 -3.409 -5.588 1.00 92.69 132 SER A O 1
ATOM 1008 N N . HIS A 1 133 ? 21.672 -5.558 -6.221 1.00 93.19 133 HIS A N 1
ATOM 1009 C CA . HIS A 1 133 ? 20.575 -6.036 -5.361 1.00 93.19 133 HIS A CA 1
ATOM 1010 C C . HIS A 1 133 ? 20.782 -5.779 -3.856 1.00 93.19 133 HIS A C 1
ATOM 1012 O O . HIS A 1 133 ? 19.852 -5.870 -3.059 1.00 93.19 133 HIS A O 1
ATOM 1018 N N . GLY A 1 134 ? 21.989 -5.387 -3.424 1.00 91.62 134 GLY A N 1
ATOM 1019 C CA . GLY A 1 134 ? 22.204 -4.867 -2.068 1.00 91.62 134 GLY A CA 1
ATOM 1020 C C . GLY A 1 134 ? 21.461 -3.552 -1.782 1.00 91.62 134 GLY A C 1
ATOM 1021 O O . GLY A 1 134 ? 21.352 -3.147 -0.625 1.00 91.62 134 GLY A O 1
ATOM 1022 N N . GLN A 1 135 ? 20.961 -2.883 -2.822 1.00 93.31 135 GLN A N 1
ATOM 1023 C CA . GLN A 1 135 ? 20.249 -1.608 -2.759 1.00 93.31 135 GLN A CA 1
ATOM 1024 C C . GLN A 1 135 ? 18.769 -1.739 -3.123 1.00 93.31 135 GLN A C 1
ATOM 1026 O O . GLN A 1 135 ? 18.102 -0.711 -3.210 1.00 93.31 135 GLN A O 1
ATOM 1031 N N . ASP A 1 136 ? 18.253 -2.955 -3.307 1.00 94.62 136 ASP A N 1
ATOM 1032 C CA . ASP A 1 136 ? 16.822 -3.159 -3.523 1.00 94.62 136 ASP A CA 1
ATOM 1033 C C . ASP A 1 136 ? 16.023 -2.609 -2.339 1.00 94.62 136 ASP A C 1
ATOM 1035 O O . ASP A 1 136 ? 16.463 -2.662 -1.178 1.00 94.62 136 ASP A O 1
ATOM 1039 N N . ILE A 1 137 ? 14.843 -2.083 -2.643 1.00 95.12 137 ILE A N 1
ATOM 1040 C CA . ILE A 1 137 ? 13.937 -1.514 -1.650 1.00 95.12 137 ILE A CA 1
ATOM 1041 C C . ILE A 1 137 ? 12.742 -2.409 -1.395 1.00 95.12 137 ILE A C 1
ATOM 1043 O O . ILE A 1 137 ? 12.344 -3.242 -2.208 1.00 95.12 137 ILE A O 1
ATOM 1047 N N . GLY A 1 138 ? 12.146 -2.197 -0.238 1.00 95.31 138 GLY A N 1
ATOM 1048 C CA . GLY A 1 138 ? 10.783 -2.585 0.023 1.00 95.31 138 GLY A CA 1
ATOM 1049 C C . GLY A 1 138 ? 9.995 -1.423 0.594 1.00 95.31 138 GLY A C 1
ATOM 1050 O O . GLY A 1 138 ? 10.548 -0.381 0.959 1.00 95.31 138 GLY A O 1
ATOM 1051 N N . ILE A 1 139 ? 8.692 -1.611 0.669 1.00 95.00 139 ILE A N 1
ATOM 1052 C CA . ILE A 1 139 ? 7.764 -0.617 1.190 1.00 95.00 139 ILE A CA 1
ATOM 1053 C C . ILE A 1 139 ? 6.760 -1.284 2.118 1.00 95.00 139 ILE A C 1
ATOM 1055 O O . ILE A 1 139 ? 6.603 -2.506 2.123 1.00 95.00 139 ILE A O 1
ATOM 1059 N N . ASP A 1 140 ? 6.125 -0.452 2.928 1.00 91.81 140 ASP A N 1
ATOM 1060 C CA . ASP A 1 140 ? 5.045 -0.815 3.831 1.00 91.81 140 ASP A CA 1
ATOM 1061 C C . ASP A 1 140 ? 3.897 0.161 3.572 1.00 91.81 140 ASP A C 1
ATOM 1063 O O . ASP A 1 140 ? 4.027 1.366 3.822 1.00 91.81 140 ASP A O 1
ATOM 1067 N N . CYS A 1 141 ? 2.820 -0.340 2.981 1.00 92.44 141 CYS A N 1
ATOM 1068 C CA . CYS A 1 141 ? 1.652 0.433 2.599 1.00 92.44 141 CYS A CA 1
ATOM 1069 C C . CYS A 1 141 ? 0.628 0.470 3.729 1.00 92.44 141 CYS A C 1
ATOM 1071 O O . CYS A 1 141 ? 0.472 -0.478 4.496 1.00 92.44 141 CYS A O 1
ATOM 1073 N N . LYS A 1 142 ? -0.105 1.578 3.826 1.00 89.75 142 LYS A N 1
ATOM 1074 C CA . LYS A 1 142 ? -1.204 1.734 4.775 1.00 89.75 142 LYS A CA 1
ATOM 1075 C C . LYS A 1 142 ? -2.290 0.722 4.444 1.00 89.75 142 LYS A C 1
ATOM 1077 O O . LYS A 1 142 ? -2.847 0.753 3.353 1.00 89.75 142 LYS A O 1
ATOM 1082 N N . SER A 1 143 ? -2.600 -0.132 5.407 1.00 89.62 143 SER A N 1
ATOM 1083 C CA . SER A 1 143 ? -3.670 -1.126 5.316 1.00 89.62 143 SER A CA 1
ATOM 1084 C C . SER A 1 143 ? -4.667 -1.030 6.473 1.00 89.62 143 SER A C 1
ATOM 1086 O O . SER A 1 143 ? -5.592 -1.830 6.542 1.00 89.62 143 SER A O 1
ATOM 1088 N N . ALA A 1 144 ? -4.506 -0.039 7.355 1.00 91.38 144 ALA A N 1
ATOM 1089 C CA . ALA A 1 144 ? -5.427 0.269 8.441 1.00 91.38 144 ALA A CA 1
ATOM 1090 C C . ALA A 1 144 ? -5.589 1.792 8.609 1.00 91.38 144 ALA A C 1
ATOM 1092 O O . ALA A 1 144 ? -4.687 2.563 8.254 1.00 91.38 144 ALA A O 1
ATOM 1093 N N . ARG A 1 145 ? -6.716 2.235 9.180 1.00 91.44 145 ARG A N 1
ATOM 1094 C CA . ARG A 1 145 ? -6.967 3.614 9.639 1.00 91.44 145 ARG A CA 1
ATOM 1095 C C . ARG A 1 145 ? -7.812 3.633 10.916 1.00 91.44 145 ARG A C 1
ATOM 1097 O O . ARG A 1 145 ? -8.586 2.712 11.157 1.00 91.44 145 ARG A O 1
ATOM 1104 N N . LEU A 1 146 ? -7.674 4.710 11.691 1.00 92.50 146 LEU A N 1
ATOM 1105 C CA . LEU A 1 146 ? -8.534 5.013 12.837 1.00 92.50 146 LEU A CA 1
ATOM 1106 C C . LEU A 1 146 ? -9.543 6.092 12.436 1.00 92.50 146 LEU A C 1
ATOM 1108 O O . LEU A 1 146 ? -9.147 7.134 11.907 1.00 92.50 146 LEU A O 1
ATOM 1112 N N . VAL A 1 147 ? -10.834 5.833 12.650 1.00 91.50 147 VAL A N 1
ATOM 1113 C CA . VAL A 1 147 ? -11.941 6.716 12.239 1.00 91.50 147 VAL A CA 1
ATOM 1114 C C . VAL A 1 147 ? -12.816 7.068 13.441 1.00 91.50 147 VAL A C 1
ATOM 1116 O O . VAL A 1 147 ? -12.958 6.274 14.366 1.00 91.50 147 VAL A O 1
ATOM 1119 N N . ASP A 1 148 ? -13.397 8.269 13.441 1.00 90.00 148 ASP A N 1
ATOM 1120 C CA . ASP A 1 148 ? -14.327 8.764 14.472 1.00 90.00 148 ASP A CA 1
ATOM 1121 C C . ASP A 1 148 ? -13.775 8.795 15.915 1.00 90.00 148 ASP A C 1
ATOM 1123 O O . ASP A 1 148 ? -14.536 8.792 16.882 1.00 90.00 148 ASP A O 1
ATOM 1127 N N . GLY A 1 149 ? -12.451 8.861 16.079 1.00 88.44 149 GLY A N 1
ATOM 1128 C CA . GLY A 1 149 ? -11.802 9.135 17.364 1.00 88.44 149 GLY A CA 1
ATOM 1129 C C . GLY A 1 149 ? -11.699 10.629 17.685 1.00 88.44 149 GLY A C 1
ATOM 1130 O O . GLY A 1 149 ? -11.748 11.476 16.791 1.00 88.44 149 GLY A O 1
ATOM 1131 N N . LEU A 1 150 ? -11.506 10.983 18.962 1.00 91.00 150 LEU A N 1
ATOM 1132 C CA . LEU A 1 150 ? -11.292 12.380 19.375 1.00 91.00 150 LEU A CA 1
ATOM 1133 C C . LEU A 1 150 ? -9.848 12.851 19.129 1.00 91.00 150 LEU A C 1
ATOM 1135 O O . LEU A 1 150 ? -9.554 14.041 19.267 1.00 91.00 150 LEU A O 1
ATOM 1139 N N . SER A 1 151 ? -8.936 11.936 18.790 1.00 92.06 151 SER A N 1
ATOM 1140 C CA . SER A 1 151 ? -7.526 12.206 18.506 1.00 92.06 151 SER A CA 1
ATOM 1141 C C . SER A 1 151 ? -6.988 11.263 17.421 1.00 92.06 151 SER A C 1
ATOM 1143 O O . SER A 1 151 ? -7.658 10.328 16.998 1.00 92.06 151 SER A O 1
ATOM 1145 N N . SER A 1 152 ? -5.740 11.474 16.994 1.00 90.44 152 SER A N 1
ATOM 1146 C CA . SER A 1 152 ? -5.037 10.566 16.076 1.00 90.44 152 SER A CA 1
ATOM 1147 C C . SER A 1 152 ? -4.597 9.240 16.712 1.00 90.44 152 SER A C 1
ATOM 1149 O O . SER A 1 152 ? -3.982 8.427 16.027 1.00 90.44 152 SER A O 1
ATOM 1151 N N . SER A 1 153 ? -4.820 9.055 18.016 1.00 95.06 153 SER A N 1
ATOM 1152 C CA . SER A 1 153 ? -4.428 7.857 18.765 1.00 95.06 153 SER A CA 1
ATOM 1153 C C . SER A 1 153 ? -5.619 6.975 19.132 1.00 95.06 153 SER A C 1
ATOM 1155 O O . SER A 1 153 ? -5.443 5.951 19.771 1.00 95.06 153 SER A O 1
ATOM 1157 N N . GLU A 1 154 ? -6.837 7.325 18.728 1.00 95.56 154 GLU A N 1
ATOM 1158 C CA . GLU A 1 154 ? -8.021 6.524 19.025 1.00 95.56 154 GLU A CA 1
ATOM 1159 C C . GLU A 1 154 ? -9.007 6.521 17.861 1.00 95.56 154 GLU A C 1
ATOM 1161 O O . GLU A 1 154 ? -8.936 7.365 16.969 1.00 95.56 154 GLU A O 1
ATOM 1166 N N . GLY A 1 155 ? -9.930 5.566 17.871 1.00 94.19 155 GLY A N 1
ATOM 1167 C CA . GLY A 1 155 ? -10.992 5.474 16.875 1.00 94.19 155 GLY A CA 1
ATOM 1168 C C . GLY A 1 155 ? -11.404 4.041 16.575 1.00 94.19 155 GLY A C 1
ATOM 1169 O O . GLY A 1 155 ? -10.784 3.081 17.040 1.00 94.19 155 GLY A O 1
ATOM 1170 N N . ARG A 1 156 ? -12.447 3.911 15.757 1.00 93.56 156 ARG A N 1
ATOM 1171 C CA . ARG A 1 156 ? -12.839 2.661 15.109 1.00 93.56 156 ARG A CA 1
ATOM 1172 C C . ARG A 1 156 ? -11.719 2.203 14.184 1.00 93.56 156 ARG A C 1
ATOM 1174 O O . ARG A 1 156 ? -11.194 3.008 13.410 1.00 93.56 156 ARG A O 1
ATOM 1181 N N . VAL A 1 157 ? -11.377 0.923 14.254 1.00 93.88 157 VAL A N 1
ATOM 1182 C CA . VAL A 1 157 ? -10.364 0.321 13.389 1.00 93.88 157 VAL A CA 1
ATOM 1183 C C . VAL A 1 157 ? -11.011 -0.081 12.074 1.00 93.88 157 VAL A C 1
ATOM 1185 O O . VAL A 1 157 ? -11.946 -0.881 12.040 1.00 93.88 157 VAL A O 1
ATOM 1188 N N . GLU A 1 158 ? -10.485 0.458 10.982 1.00 91.94 158 GLU A N 1
ATOM 1189 C CA . GLU A 1 158 ? -10.848 0.043 9.634 1.00 91.94 158 GLU A CA 1
ATOM 1190 C C . GLU A 1 158 ? -9.613 -0.480 8.909 1.00 91.94 158 GLU A C 1
ATOM 1192 O O . GLU A 1 158 ? -8.547 0.133 8.972 1.00 91.94 158 GLU A O 1
ATOM 1197 N N . VAL A 1 159 ? -9.761 -1.600 8.211 1.00 91.06 159 VAL A N 1
ATOM 1198 C CA . VAL A 1 159 ? -8.714 -2.272 7.439 1.00 91.06 159 VAL A CA 1
ATOM 1199 C C . VAL A 1 159 ? -9.032 -2.227 5.948 1.00 91.06 159 VAL A C 1
ATOM 1201 O O . VAL A 1 159 ? -10.193 -2.142 5.547 1.00 91.06 159 VAL A O 1
ATOM 1204 N N . TYR A 1 160 ? -7.990 -2.242 5.121 1.00 87.00 160 TYR A N 1
ATOM 1205 C CA . TYR A 1 160 ? -8.096 -2.187 3.667 1.00 87.00 160 TYR A CA 1
ATOM 1206 C C . TYR A 1 160 ? -7.723 -3.536 3.054 1.00 87.00 160 TYR A C 1
ATOM 1208 O O . TYR A 1 160 ? -6.585 -3.983 3.199 1.00 87.00 160 TYR A O 1
ATOM 1216 N N . ASN A 1 161 ? -8.658 -4.160 2.336 1.00 77.12 161 ASN A N 1
ATOM 1217 C CA . ASN A 1 161 ? -8.454 -5.469 1.698 1.00 77.12 161 ASN A CA 1
ATOM 1218 C C . ASN A 1 161 ? -7.926 -5.394 0.252 1.00 77.12 161 ASN A C 1
ATOM 1220 O O . ASN A 1 161 ? -7.856 -6.419 -0.419 1.00 77.12 161 ASN A O 1
ATOM 1224 N N . GLY A 1 162 ? -7.578 -4.203 -0.245 1.00 74.19 162 GLY A N 1
ATOM 1225 C CA . GLY A 1 162 ? -7.156 -3.993 -1.636 1.00 74.19 162 GLY A CA 1
ATOM 1226 C C . GLY A 1 162 ? -8.230 -3.378 -2.534 1.00 74.19 162 GLY A C 1
ATOM 1227 O O . GLY A 1 162 ? -7.878 -2.820 -3.566 1.00 74.19 162 GLY A O 1
ATOM 1228 N N . ASN A 1 163 ? -9.504 -3.411 -2.122 1.00 76.38 163 ASN A N 1
ATOM 1229 C CA . ASN A 1 163 ? -10.619 -2.829 -2.878 1.00 76.38 163 ASN A CA 1
ATOM 1230 C C . ASN A 1 163 ? -11.437 -1.844 -2.038 1.00 76.38 163 ASN A C 1
ATOM 1232 O O . ASN A 1 163 ? -11.744 -0.741 -2.490 1.00 76.38 163 ASN A O 1
ATOM 1236 N N . ALA A 1 164 ? -11.763 -2.217 -0.800 1.00 82.50 164 ALA A N 1
ATOM 1237 C CA . ALA A 1 164 ? -12.636 -1.451 0.075 1.00 82.50 164 ALA A CA 1
ATOM 1238 C C . ALA A 1 164 ? -12.082 -1.353 1.499 1.00 82.50 164 ALA A C 1
ATOM 1240 O O . ALA A 1 164 ? -11.266 -2.160 1.951 1.00 82.50 164 ALA A O 1
ATOM 1241 N N . TRP A 1 165 ? -12.545 -0.319 2.200 1.00 87.12 165 TRP A N 1
ATOM 1242 C CA . TRP A 1 165 ? -12.386 -0.204 3.642 1.00 87.12 165 TRP A CA 1
ATOM 1243 C C . TRP A 1 165 ? -13.518 -0.938 4.339 1.00 87.12 165 TRP A C 1
ATOM 1245 O O . TRP A 1 165 ? -14.678 -0.780 3.963 1.00 87.12 165 TRP A O 1
ATOM 1255 N N . GLY A 1 166 ? -13.184 -1.641 5.409 1.00 88.88 166 GLY A N 1
ATOM 1256 C CA . GLY A 1 166 ? -14.175 -2.245 6.281 1.00 88.88 166 GLY A CA 1
ATOM 1257 C C . GLY A 1 166 ? -13.647 -2.447 7.688 1.00 88.88 166 GLY A C 1
ATOM 1258 O O . GLY A 1 166 ? -12.499 -2.128 7.991 1.00 88.88 166 GLY A O 1
ATOM 1259 N N . THR A 1 167 ? -14.513 -2.912 8.570 1.00 90.31 167 THR A N 1
ATOM 1260 C CA . THR A 1 167 ? -14.273 -2.968 10.012 1.00 90.31 167 THR A CA 1
ATOM 1261 C C . THR A 1 167 ? -13.805 -4.347 10.457 1.00 90.31 167 THR A C 1
ATOM 1263 O O . THR A 1 167 ? -13.958 -5.336 9.738 1.00 90.31 167 THR A O 1
ATOM 1266 N N . ILE A 1 168 ? -13.261 -4.417 11.670 1.00 90.94 168 ILE A N 1
ATOM 1267 C CA . ILE A 1 168 ? -12.962 -5.679 12.353 1.00 90.94 168 ILE A CA 1
ATOM 1268 C C . ILE A 1 168 ? -14.110 -5.983 13.321 1.00 90.94 168 ILE A C 1
ATOM 1270 O O . ILE A 1 168 ? -14.627 -5.076 13.986 1.00 90.94 168 ILE A O 1
ATOM 1274 N N . CYS A 1 169 ? -14.525 -7.244 13.377 1.00 89.44 169 CYS A N 1
ATOM 1275 C CA . CYS A 1 169 ? -15.515 -7.710 14.336 1.00 89.44 169 CYS A CA 1
ATOM 1276 C C . CYS A 1 169 ? -15.083 -7.412 15.775 1.00 89.44 169 CYS A C 1
ATOM 1278 O O . CYS A 1 169 ? -13.901 -7.482 16.095 1.00 89.44 169 CYS A O 1
ATOM 1280 N N . LEU A 1 170 ? -16.044 -7.089 16.641 1.00 89.25 170 LEU A N 1
ATOM 1281 C CA . LEU A 1 170 ? -15.770 -6.928 18.069 1.00 89.25 170 LEU A CA 1
ATOM 1282 C C . LEU A 1 170 ? -15.592 -8.272 18.792 1.00 89.25 170 LEU A C 1
ATOM 1284 O O . LEU A 1 170 ? -15.008 -8.303 19.870 1.00 89.25 170 LEU A O 1
ATOM 1288 N N . ASP A 1 171 ? -16.130 -9.363 18.247 1.00 86.31 171 ASP A N 1
ATOM 1289 C CA . ASP A 1 171 ? -16.059 -10.673 18.894 1.00 86.31 171 ASP A CA 1
ATOM 1290 C C . ASP A 1 171 ? -14.584 -11.047 19.142 1.00 86.31 171 ASP A C 1
ATOM 1292 O O . ASP A 1 171 ? -13.761 -10.988 18.230 1.00 86.31 171 ASP A O 1
ATOM 1296 N N . ASP A 1 172 ? -14.274 -11.364 20.403 1.00 86.12 172 ASP A N 1
ATOM 1297 C CA . ASP A 1 172 ? -12.936 -11.670 20.934 1.00 86.12 172 ASP A CA 1
ATOM 1298 C C . ASP A 1 172 ? -11.871 -10.553 20.829 1.00 86.12 172 ASP A C 1
ATOM 1300 O O . ASP A 1 172 ? -10.728 -10.771 21.214 1.00 86.12 172 ASP A O 1
ATOM 1304 N N . TRP A 1 173 ? -12.262 -9.327 20.457 1.00 92.62 173 TRP A N 1
ATOM 1305 C CA . TRP A 1 173 ? -11.378 -8.156 20.405 1.00 92.62 173 TRP A CA 1
ATOM 1306 C C . TRP A 1 173 ? -10.796 -7.785 21.777 1.00 92.62 173 TRP A C 1
ATOM 1308 O O . TRP A 1 173 ? -11.518 -7.340 22.682 1.00 92.62 173 TRP A O 1
ATOM 1318 N N . ASP A 1 174 ? -9.474 -7.896 21.921 1.00 94.50 174 ASP A N 1
ATOM 1319 C CA . ASP A 1 174 ? -8.783 -7.682 23.190 1.00 94.50 174 ASP A CA 1
ATOM 1320 C C . ASP A 1 174 ? -7.644 -6.636 23.143 1.00 94.50 174 ASP A C 1
ATOM 1322 O O . ASP A 1 174 ? -7.422 -5.907 22.170 1.00 94.50 174 ASP A O 1
ATOM 1326 N N . LEU A 1 175 ? -6.938 -6.479 24.272 1.00 95.75 175 LEU A N 1
ATOM 1327 C CA . LEU A 1 175 ? -5.825 -5.529 24.384 1.00 95.75 175 LEU A CA 1
ATOM 1328 C C . LEU A 1 175 ? -4.588 -5.935 23.570 1.00 95.75 175 LEU A C 1
ATOM 1330 O O . LEU A 1 175 ? -3.788 -5.053 23.240 1.00 95.75 175 LEU A O 1
ATOM 1334 N N . LEU A 1 176 ? -4.391 -7.221 23.277 1.00 96.00 176 LEU A N 1
ATOM 1335 C CA . LEU A 1 176 ? -3.304 -7.698 22.424 1.00 96.00 176 LEU A CA 1
ATOM 1336 C C . LEU A 1 176 ? -3.575 -7.292 20.976 1.00 96.00 176 LEU A C 1
ATOM 1338 O O . LEU A 1 176 ? -2.686 -6.701 20.352 1.00 96.00 176 LEU A O 1
ATOM 1342 N N . ASP A 1 177 ? -4.805 -7.479 20.497 1.00 95.62 177 ASP A N 1
ATOM 1343 C CA . ASP A 1 177 ? -5.237 -7.053 19.161 1.00 95.62 177 ASP A CA 1
ATOM 1344 C C . ASP A 1 177 ? -5.123 -5.536 18.999 1.00 95.62 177 ASP A C 1
ATOM 1346 O O . ASP A 1 177 ? -4.466 -5.018 18.085 1.00 95.62 177 ASP A O 1
ATOM 1350 N N . ALA A 1 178 ? -5.682 -4.799 19.963 1.00 95.75 178 ALA A N 1
ATOM 1351 C CA . ALA A 1 178 ? -5.607 -3.347 20.006 1.00 95.75 178 ALA A CA 1
ATOM 1352 C C . ALA A 1 178 ? -4.151 -2.851 20.019 1.00 95.75 178 ALA A C 1
ATOM 1354 O O . ALA A 1 178 ? -3.815 -1.855 19.371 1.00 95.75 178 ALA A O 1
ATOM 1355 N N . SER A 1 179 ? -3.258 -3.550 20.725 1.00 95.38 179 SER A N 1
ATOM 1356 C CA . SER A 1 179 ? -1.841 -3.184 20.793 1.00 95.38 179 SER A CA 1
ATOM 1357 C C . SER A 1 179 ? -1.104 -3.409 19.474 1.00 95.38 179 SER A C 1
ATOM 1359 O O . SER A 1 179 ? -0.211 -2.621 19.156 1.00 95.38 179 SER A O 1
ATOM 1361 N N . VAL A 1 180 ? -1.473 -4.419 18.677 1.00 94.56 180 VAL A N 1
ATOM 1362 C CA . VAL A 1 180 ? -0.936 -4.591 17.315 1.00 94.56 180 VAL A CA 1
ATOM 1363 C C . VAL A 1 180 ? -1.314 -3.397 16.442 1.00 94.56 180 VAL A C 1
ATOM 1365 O O . VAL A 1 180 ? -0.429 -2.809 15.814 1.00 94.56 180 VAL A O 1
ATOM 1368 N N . ILE A 1 181 ? -2.582 -2.973 16.466 1.00 93.81 181 ILE A N 1
ATOM 1369 C CA . ILE A 1 181 ? -3.032 -1.767 15.756 1.00 93.81 181 ILE A CA 1
ATOM 1370 C C . ILE A 1 181 ? -2.245 -0.540 16.229 1.00 93.81 181 ILE A C 1
ATOM 1372 O O . ILE A 1 181 ? -1.644 0.159 15.418 1.00 93.81 181 ILE A O 1
ATOM 1376 N N . CYS A 1 182 ? -2.163 -0.287 17.535 1.00 94.25 182 CYS A N 1
ATOM 1377 C CA . CYS A 1 182 ? -1.444 0.876 18.057 1.00 94.25 182 CYS A CA 1
ATOM 1378 C C . CYS A 1 182 ? 0.027 0.915 17.616 1.00 94.25 182 CYS A C 1
ATOM 1380 O O . CYS A 1 182 ? 0.522 1.970 17.206 1.00 94.25 182 CYS A O 1
ATOM 1382 N N . ARG A 1 183 ? 0.710 -0.235 17.586 1.00 91.19 183 ARG A N 1
ATOM 1383 C CA . ARG A 1 183 ? 2.078 -0.327 17.058 1.00 91.19 183 ARG A CA 1
ATOM 1384 C C . ARG A 1 183 ? 2.177 -0.078 15.560 1.00 91.19 183 ARG A C 1
ATOM 1386 O O . ARG A 1 183 ? 3.151 0.551 15.138 1.00 91.19 183 ARG A O 1
ATOM 1393 N N . GLN A 1 184 ? 1.195 -0.497 14.758 1.00 88.69 184 GLN A N 1
ATOM 1394 C CA . GLN A 1 184 ? 1.150 -0.139 13.332 1.00 88.69 184 GLN A CA 1
ATOM 1395 C C . GLN A 1 184 ? 1.133 1.382 13.128 1.00 88.69 184 GLN A C 1
ATOM 1397 O O . GLN A 1 184 ? 1.772 1.882 12.202 1.00 88.69 184 GLN A O 1
ATOM 1402 N N . PHE A 1 185 ? 0.457 2.120 14.014 1.00 88.75 185 PHE A N 1
ATOM 1403 C CA . PHE A 1 185 ? 0.394 3.586 13.992 1.00 88.75 185 PHE A CA 1
ATOM 1404 C C . PHE A 1 185 ? 1.553 4.279 14.729 1.00 88.75 185 PHE A C 1
ATOM 1406 O O . PHE A 1 185 ? 1.586 5.507 14.804 1.00 88.75 185 PHE A O 1
ATOM 1413 N N . GLY A 1 186 ? 2.542 3.521 15.215 1.00 89.19 186 GLY A N 1
ATOM 1414 C CA . GLY A 1 186 ? 3.751 4.055 15.846 1.00 89.19 186 GLY A CA 1
ATOM 1415 C C . GLY A 1 186 ? 3.636 4.336 17.346 1.00 89.19 186 GLY A C 1
ATOM 1416 O O . GLY A 1 186 ? 4.535 4.963 17.907 1.00 89.19 186 GLY A O 1
ATOM 1417 N N . PHE A 1 187 ? 2.571 3.873 18.000 1.00 92.69 187 PHE A N 1
ATOM 1418 C CA . PHE A 1 187 ? 2.426 3.902 19.456 1.00 92.69 187 PHE A CA 1
ATOM 1419 C C . PHE A 1 187 ? 3.017 2.637 20.095 1.00 92.69 187 PHE A C 1
ATOM 1421 O O . PHE A 1 187 ? 3.253 1.639 19.419 1.00 92.69 187 PHE A O 1
ATOM 1428 N N . GLU A 1 188 ? 3.288 2.666 21.400 1.00 91.75 188 GLU A N 1
ATOM 1429 C CA . GLU A 1 188 ? 3.918 1.530 22.089 1.00 91.75 188 GLU A CA 1
ATOM 1430 C C . GLU A 1 188 ? 2.933 0.372 22.320 1.00 91.75 188 GLU A C 1
ATOM 1432 O O . GLU A 1 188 ? 3.231 -0.768 21.961 1.00 91.75 188 GLU A O 1
ATOM 1437 N N . GLN A 1 189 ? 1.764 0.667 22.898 1.00 94.38 189 GLN A N 1
ATOM 1438 C CA . GLN A 1 189 ? 0.684 -0.283 23.191 1.00 94.38 189 GLN A CA 1
ATOM 1439 C C . GLN A 1 189 ? -0.672 0.431 23.196 1.00 94.38 189 GLN A C 1
ATOM 1441 O O . GLN A 1 189 ? -0.724 1.662 23.238 1.00 94.38 189 GLN A O 1
ATOM 1446 N N . ALA A 1 190 ? -1.757 -0.342 23.181 1.00 96.38 190 ALA A N 1
ATOM 1447 C CA . ALA A 1 190 ? -3.086 0.184 23.457 1.00 96.38 190 ALA A CA 1
ATOM 1448 C C . ALA A 1 190 ? -3.294 0.349 24.965 1.00 96.38 190 ALA A C 1
ATOM 1450 O O . ALA A 1 190 ? -2.920 -0.511 25.762 1.00 96.38 190 ALA A O 1
ATOM 1451 N N . VAL A 1 191 ? -3.951 1.436 25.358 1.00 97.19 191 VAL A N 1
ATOM 1452 C CA . VAL A 1 191 ? -4.479 1.605 26.718 1.00 97.19 191 VAL A CA 1
ATOM 1453 C C . VAL A 1 191 ? -5.901 1.060 26.844 1.00 97.19 191 VAL A C 1
ATOM 1455 O O . VAL A 1 191 ? -6.364 0.812 27.956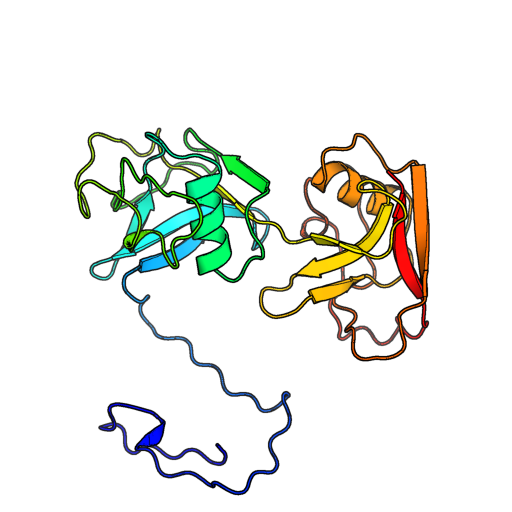 1.00 97.19 191 VAL A O 1
ATOM 1458 N N . GLN A 1 192 ? -6.602 0.878 25.719 1.00 96.56 192 GLN A N 1
ATOM 1459 C CA . GLN A 1 192 ? -7.957 0.340 25.691 1.00 96.56 192 GLN A CA 1
ATOM 1460 C C . GLN A 1 192 ? -8.262 -0.362 24.361 1.00 96.56 192 GLN A C 1
ATOM 1462 O O . GLN A 1 192 ? -8.088 0.222 23.289 1.00 96.56 192 GLN A O 1
ATOM 1467 N N . ALA A 1 193 ? -8.802 -1.579 24.457 1.00 95.81 193 ALA A N 1
ATOM 1468 C CA . ALA A 1 193 ? -9.594 -2.204 23.403 1.00 95.81 193 ALA A CA 1
ATOM 1469 C C . ALA A 1 193 ? -10.994 -1.575 23.453 1.00 95.81 193 ALA A C 1
ATOM 1471 O O . ALA A 1 193 ? -11.754 -1.792 24.398 1.00 95.81 193 ALA A O 1
ATOM 1472 N N . ALA A 1 194 ? -11.262 -0.660 22.525 1.00 92.69 194 ALA A N 1
ATOM 1473 C CA . ALA A 1 194 ? -12.489 0.121 22.495 1.00 92.69 194 ALA A CA 1
ATOM 1474 C C . ALA A 1 194 ? -13.542 -0.541 21.602 1.00 92.69 194 ALA A C 1
ATOM 1476 O O . ALA A 1 194 ? -13.244 -1.384 20.761 1.00 92.69 194 ALA A O 1
ATOM 1477 N N . GLU A 1 195 ? -14.780 -0.106 21.783 1.00 91.06 195 GLU A N 1
ATOM 1478 C CA . GLU A 1 195 ? -15.944 -0.573 21.045 1.00 91.06 195 GLU A CA 1
ATOM 1479 C C . GLU A 1 195 ? -16.595 0.626 20.360 1.00 91.06 195 GLU A C 1
ATOM 1481 O O . GLU A 1 195 ? -16.796 1.672 20.984 1.00 91.06 195 GLU A O 1
ATOM 1486 N N . PHE A 1 196 ? -16.924 0.478 19.080 1.00 86.88 196 PHE A N 1
ATOM 1487 C CA . PHE A 1 196 ? -17.639 1.487 18.307 1.00 86.88 196 PHE A CA 1
ATOM 1488 C C . PHE A 1 196 ? -18.910 0.892 17.734 1.00 86.88 196 PHE A C 1
ATOM 1490 O O . PHE A 1 196 ? -18.918 -0.237 17.260 1.00 86.88 196 PHE A O 1
ATOM 1497 N N . THR A 1 197 ? -19.981 1.674 17.733 1.00 78.88 197 THR A N 1
ATOM 1498 C CA . THR A 1 197 ? -21.216 1.305 17.044 1.00 78.88 197 THR A CA 1
ATOM 1499 C C . THR A 1 197 ? -21.056 1.652 15.570 1.00 78.88 197 THR A C 1
ATOM 1501 O O . THR A 1 197 ? -20.701 2.785 15.235 1.00 78.88 197 THR A O 1
ATOM 1504 N N . VAL A 1 198 ? -21.287 0.686 14.687 1.00 66.12 198 VAL A N 1
ATOM 1505 C CA . VAL A 1 198 ? -21.252 0.893 13.239 1.00 66.12 198 VAL A CA 1
ATOM 1506 C C . VAL A 1 198 ? -22.367 1.875 12.874 1.00 66.12 198 VAL A C 1
ATOM 1508 O O . VAL A 1 198 ? -23.526 1.647 13.244 1.00 66.12 198 VAL A O 1
ATOM 1511 N N . PRO A 1 199 ? -22.073 2.972 12.155 1.00 59.56 199 PRO A N 1
ATOM 1512 C CA . PRO A 1 199 ? -23.119 3.729 11.488 1.00 59.56 199 PRO A CA 1
ATOM 1513 C C . PRO A 1 199 ? -23.847 2.774 10.541 1.00 59.56 199 PRO A C 1
ATOM 1515 O O . PRO A 1 199 ? -23.210 2.125 9.723 1.00 59.56 199 PRO A O 1
ATOM 1518 N N . VAL A 1 200 ? -25.171 2.679 10.659 1.00 54.56 200 VAL A N 1
ATOM 1519 C CA . VAL A 1 200 ? -26.021 1.646 10.026 1.00 54.56 200 VAL A CA 1
ATOM 1520 C C . VAL A 1 200 ? -25.926 1.601 8.480 1.00 54.56 200 VAL A C 1
ATOM 1522 O O . VAL A 1 200 ? -26.473 0.695 7.859 1.00 54.56 200 VAL A O 1
ATOM 1525 N N . ASP A 1 201 ? -25.185 2.513 7.847 1.00 54.22 201 ASP A N 1
ATOM 1526 C CA . ASP A 1 201 ? -25.039 2.610 6.398 1.00 54.22 201 ASP A CA 1
ATOM 1527 C C . ASP A 1 201 ? -23.678 2.081 5.894 1.00 54.22 201 ASP A C 1
ATOM 1529 O O . ASP A 1 201 ? -22.680 2.799 5.840 1.00 54.22 201 ASP A O 1
ATOM 1533 N N . GLY A 1 202 ? -23.677 0.826 5.430 1.00 58.88 202 GLY A N 1
ATOM 1534 C CA . GLY A 1 202 ? -22.840 0.379 4.306 1.00 58.88 202 GLY A CA 1
ATOM 1535 C C . GLY A 1 202 ? -21.380 -0.006 4.570 1.00 58.88 202 GLY A C 1
ATOM 1536 O O . GLY A 1 202 ? -20.662 -0.238 3.601 1.00 58.88 202 GLY A O 1
ATOM 1537 N N . GLN A 1 203 ? -20.920 -0.090 5.821 1.00 71.88 203 GLN A N 1
ATOM 1538 C CA . GLN A 1 203 ? -19.568 -0.580 6.123 1.00 71.88 203 GLN A CA 1
ATOM 1539 C C . GLN A 1 203 ? -19.539 -2.099 6.321 1.00 71.88 203 GLN A C 1
ATOM 1541 O O . GLN A 1 203 ? -20.222 -2.631 7.194 1.00 71.88 203 GLN A O 1
ATOM 1546 N N . GLU A 1 204 ? -18.743 -2.789 5.504 1.00 80.88 204 GLU A N 1
ATOM 1547 C CA . GLU A 1 204 ? -18.558 -4.240 5.584 1.00 80.88 204 GLU A CA 1
ATOM 1548 C C . GLU A 1 204 ? -17.581 -4.619 6.701 1.00 80.88 204 GLU A C 1
ATOM 1550 O O . GLU A 1 204 ? -16.607 -3.912 6.965 1.00 80.88 204 GLU A O 1
ATOM 1555 N N . ILE A 1 205 ? -17.815 -5.767 7.336 1.00 84.88 205 ILE A N 1
ATOM 1556 C CA . ILE A 1 205 ? -16.857 -6.390 8.252 1.00 84.88 205 ILE A CA 1
ATOM 1557 C C . ILE A 1 205 ? -15.913 -7.230 7.402 1.00 84.88 205 ILE A C 1
ATOM 1559 O O . ILE A 1 205 ? -16.377 -8.126 6.711 1.00 84.88 205 ILE A O 1
ATOM 1563 N N . LEU A 1 206 ? -14.612 -6.944 7.433 1.00 87.38 206 LEU A N 1
ATOM 1564 C CA . LEU A 1 206 ? -13.618 -7.625 6.589 1.00 87.38 206 LEU A CA 1
ATOM 1565 C C . LEU A 1 206 ? -12.781 -8.659 7.341 1.00 87.38 206 LEU A C 1
ATOM 1567 O O . LEU A 1 206 ? -12.116 -9.477 6.709 1.00 87.38 206 LEU A O 1
ATOM 1571 N N . MET A 1 207 ? -12.788 -8.603 8.670 1.00 88.50 207 MET A N 1
ATOM 1572 C CA . MET A 1 207 ? -11.959 -9.439 9.529 1.00 88.50 207 MET A CA 1
ATOM 1573 C C . MET A 1 207 ? -12.743 -9.824 10.782 1.00 88.50 207 MET A C 1
ATOM 1575 O O . MET A 1 207 ? -13.368 -8.970 11.417 1.00 88.50 207 MET A O 1
ATOM 1579 N N . THR A 1 208 ? -12.709 -11.105 11.125 1.00 88.06 208 THR A N 1
ATOM 1580 C CA . THR A 1 208 ? -13.420 -11.725 12.254 1.00 88.06 208 THR A CA 1
ATOM 1581 C C . THR A 1 208 ? -12.471 -12.656 13.017 1.00 88.06 208 THR A C 1
ATOM 1583 O O . THR A 1 208 ? -11.408 -12.991 12.493 1.00 88.06 208 THR A O 1
ATOM 1586 N N . ASP A 1 209 ? -12.838 -13.051 14.244 1.00 86.81 209 ASP A N 1
ATOM 1587 C CA . ASP A 1 209 ? -12.038 -13.920 15.134 1.00 86.81 209 ASP A CA 1
ATOM 1588 C C . ASP A 1 209 ? -10.549 -13.537 15.173 1.00 86.81 209 ASP A C 1
ATOM 1590 O O . ASP A 1 209 ? -9.666 -14.358 14.903 1.00 86.81 209 ASP A O 1
ATOM 1594 N N . LEU A 1 210 ? -10.270 -12.253 15.393 1.00 91.06 210 LEU A N 1
ATOM 1595 C CA . LEU A 1 210 ? -8.898 -11.780 15.424 1.00 91.06 210 LEU A CA 1
ATOM 1596 C C . LEU A 1 210 ? -8.233 -12.252 16.720 1.00 91.06 210 LEU A C 1
ATOM 1598 O O . LEU A 1 210 ? -8.718 -11.968 17.804 1.00 91.06 210 LEU A O 1
ATOM 1602 N N . GLU A 1 211 ? -7.122 -12.969 16.583 1.00 93.25 211 GLU A N 1
ATOM 1603 C CA . GLU A 1 211 ? -6.355 -13.518 17.695 1.00 93.25 211 GLU A CA 1
ATOM 1604 C C . GLU A 1 211 ? -4.876 -13.150 17.514 1.00 93.25 211 GLU A C 1
ATOM 1606 O O . GLU A 1 211 ? -4.082 -13.888 16.912 1.00 93.25 211 GLU A O 1
ATOM 1611 N N . CYS A 1 212 ? -4.487 -11.975 18.005 1.00 94.94 212 CYS A N 1
ATOM 1612 C CA . CYS A 1 212 ? -3.095 -11.545 18.028 1.00 94.94 212 CYS A CA 1
ATOM 1613 C C . CYS A 1 212 ? -2.350 -12.081 19.263 1.00 94.94 212 CYS A C 1
ATOM 1615 O O . CYS A 1 212 ? -2.824 -12.042 20.396 1.00 94.94 212 CYS A O 1
ATOM 1617 N N . VAL A 1 213 ? -1.096 -12.497 19.078 1.00 93.31 213 VAL A N 1
ATOM 1618 C CA . VAL A 1 213 ? -0.164 -12.834 20.170 1.00 93.31 213 VAL A CA 1
ATOM 1619 C C . VAL A 1 213 ? 0.396 -11.565 20.823 1.00 93.31 213 VAL A C 1
ATOM 1621 O O . VAL A 1 213 ? 0.845 -11.576 21.971 1.00 93.31 213 VAL A O 1
ATOM 1624 N N . GLY A 1 214 ? 0.386 -10.451 20.092 1.00 84.44 214 GLY A N 1
ATOM 1625 C CA . GLY A 1 214 ? 0.806 -9.142 20.559 1.00 84.44 214 GLY A CA 1
ATOM 1626 C C . GLY A 1 214 ? 2.255 -8.796 20.224 1.00 84.44 214 GLY A C 1
ATOM 1627 O O . GLY A 1 214 ? 2.765 -7.837 20.797 1.00 84.44 214 GLY A O 1
ATOM 1628 N N . ASN A 1 215 ? 2.924 -9.489 19.299 1.00 88.75 215 ASN A N 1
ATOM 1629 C CA . ASN A 1 215 ? 4.241 -9.096 18.760 1.00 88.75 215 ASN A CA 1
ATOM 1630 C C . ASN A 1 215 ? 4.242 -8.871 17.238 1.00 88.75 215 ASN A C 1
ATOM 1632 O O . ASN A 1 215 ? 5.273 -8.506 16.667 1.00 88.75 215 ASN A O 1
ATOM 1636 N N . GLU A 1 216 ? 3.086 -9.047 16.610 1.00 91.38 216 GLU A N 1
ATOM 1637 C CA . GLU A 1 216 ? 2.840 -8.806 15.204 1.00 91.38 216 GLU A CA 1
ATOM 1638 C C . GLU A 1 216 ? 3.116 -7.343 14.877 1.00 91.38 216 GLU A C 1
ATOM 1640 O O . GLU A 1 216 ? 2.882 -6.422 15.681 1.00 91.38 216 GLU A O 1
ATOM 1645 N N . THR A 1 217 ? 3.643 -7.135 13.675 1.00 83.88 217 THR A N 1
ATOM 1646 C CA . THR A 1 217 ? 3.918 -5.802 13.145 1.00 83.88 217 THR A CA 1
ATOM 1647 C C . THR A 1 217 ? 2.711 -5.219 12.434 1.00 83.88 217 THR A C 1
ATOM 1649 O O . THR A 1 217 ? 2.648 -4.006 12.239 1.00 83.88 217 THR A O 1
ATOM 1652 N N . THR A 1 218 ? 1.762 -6.072 12.051 1.00 87.00 218 THR A N 1
ATOM 1653 C CA . THR A 1 218 ? 0.528 -5.696 11.381 1.00 87.00 218 THR A CA 1
ATOM 1654 C C . THR A 1 218 ? -0.609 -6.643 11.748 1.00 87.00 218 THR A C 1
ATOM 1656 O O . THR A 1 218 ? -0.376 -7.828 11.940 1.00 87.00 218 THR A O 1
ATOM 1659 N N . VAL A 1 219 ? -1.841 -6.134 11.817 1.00 89.62 219 VAL A N 1
ATOM 1660 C CA . VAL A 1 219 ? -3.034 -6.925 12.171 1.00 89.62 219 VAL A CA 1
ATOM 1661 C C . VAL A 1 219 ? -3.274 -8.103 11.223 1.00 89.62 219 VAL A C 1
ATOM 1663 O O . VAL A 1 219 ? -3.770 -9.142 11.631 1.00 89.62 219 VAL A O 1
ATOM 1666 N N . PHE A 1 220 ? -2.819 -7.991 9.973 1.00 89.12 220 PHE A N 1
ATOM 1667 C CA . PHE A 1 220 ? -2.895 -9.071 8.987 1.00 89.12 220 PHE A CA 1
ATOM 1668 C C . PHE A 1 220 ? -1.922 -10.237 9.252 1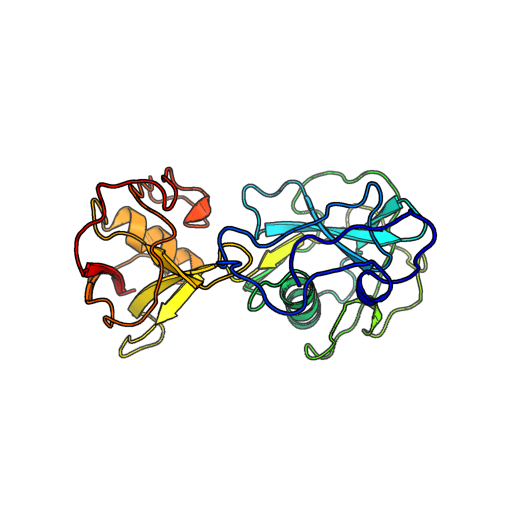.00 89.12 220 PHE A C 1
ATOM 1670 O O . PHE A 1 220 ? -2.028 -11.261 8.586 1.00 89.12 220 PHE A O 1
ATOM 1677 N N . GLU A 1 221 ? -0.959 -10.090 10.173 1.00 90.06 221 GLU A N 1
ATOM 1678 C CA . GLU A 1 221 ? -0.098 -11.197 10.636 1.00 90.06 221 GLU A CA 1
ATOM 1679 C C . GLU A 1 221 ? -0.755 -12.020 11.754 1.00 90.06 221 GLU A C 1
ATOM 1681 O O . GLU A 1 221 ? -0.299 -13.131 12.023 1.00 90.06 221 GLU A O 1
ATOM 1686 N N . CYS A 1 222 ? -1.802 -11.496 12.399 1.00 91.62 222 CYS A N 1
ATOM 1687 C CA . CYS A 1 222 ? -2.531 -12.217 13.435 1.00 91.62 222 CYS A CA 1
ATOM 1688 C C . CYS A 1 222 ? -3.392 -13.322 12.819 1.00 91.62 222 CYS A C 1
ATOM 1690 O O . CYS A 1 222 ? -3.776 -13.255 11.645 1.00 91.62 222 CYS A O 1
ATOM 1692 N N . GLN A 1 223 ? -3.735 -14.335 13.612 1.00 92.19 223 GLN A N 1
ATOM 1693 C CA . GLN A 1 223 ? -4.725 -15.319 13.192 1.00 92.19 223 GLN A CA 1
ATOM 1694 C C . GLN A 1 223 ? -6.089 -14.625 13.085 1.00 92.19 223 GLN A C 1
ATOM 1696 O O . GLN A 1 223 ? -6.468 -13.882 13.979 1.00 92.19 223 GLN A O 1
ATOM 1701 N N . HIS A 1 224 ? -6.788 -14.818 11.968 1.00 90.31 224 HIS A N 1
ATOM 1702 C CA . HIS A 1 224 ? -8.107 -14.232 11.737 1.00 90.31 224 HIS A CA 1
ATOM 1703 C C . HIS A 1 224 ? -8.881 -15.016 10.678 1.00 90.31 224 HIS A C 1
ATOM 1705 O O . HIS A 1 224 ? -8.306 -15.769 9.882 1.00 90.31 224 HIS A O 1
ATOM 1711 N N . THR A 1 225 ? -10.192 -14.809 10.651 1.00 87.38 225 THR A N 1
ATOM 1712 C CA . THR A 1 225 ? -11.109 -15.296 9.620 1.00 87.38 225 THR A CA 1
ATOM 1713 C C . THR A 1 225 ? -11.613 -14.133 8.754 1.00 87.38 225 THR A C 1
ATOM 1715 O O . THR A 1 225 ? -11.445 -12.954 9.081 1.00 87.38 225 THR A O 1
ATOM 1718 N N . GLY A 1 226 ? -12.142 -14.469 7.575 1.00 81.69 226 GLY A N 1
ATOM 1719 C CA . GLY A 1 226 ? -12.668 -13.501 6.611 1.00 81.69 226 GLY A CA 1
ATOM 1720 C C . GLY A 1 226 ? -14.162 -13.196 6.805 1.00 81.69 226 GLY A C 1
ATOM 1721 O O . GLY A 1 226 ? -14.814 -13.803 7.652 1.00 81.69 226 GLY A O 1
ATOM 1722 N N . PRO A 1 227 ? -14.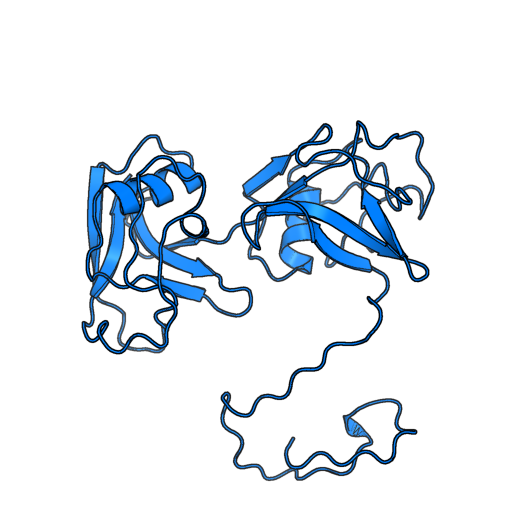744 -12.330 5.956 1.00 74.00 227 PRO A N 1
ATOM 1723 C CA . PRO A 1 227 ? -16.121 -11.828 6.082 1.00 74.00 227 PRO A CA 1
ATOM 1724 C C . PRO A 1 227 ? -17.221 -12.905 6.023 1.00 74.00 227 PRO A C 1
ATOM 1726 O O . PRO A 1 227 ? -18.374 -12.622 6.335 1.00 74.00 227 PRO A O 1
ATOM 1729 N N . GLU A 1 228 ? -16.896 -14.132 5.606 1.00 68.00 228 GLU A N 1
ATOM 1730 C CA . GLU A 1 228 ? -17.856 -15.240 5.524 1.00 68.00 228 GLU A CA 1
ATOM 1731 C C . GLU A 1 228 ? -18.237 -15.831 6.897 1.00 68.00 228 GLU A C 1
ATOM 1733 O O . GLU A 1 228 ? -19.131 -16.681 6.968 1.00 68.00 228 GLU A O 1
ATOM 1738 N N . ASP A 1 229 ? -17.607 -15.394 7.997 1.00 67.19 229 ASP A N 1
ATOM 1739 C CA . ASP A 1 229 ? -17.994 -15.848 9.333 1.00 67.19 229 ASP A CA 1
ATOM 1740 C C . ASP A 1 229 ? -19.317 -15.219 9.808 1.00 67.19 229 ASP A C 1
ATOM 1742 O O . ASP A 1 229 ? -19.454 -14.025 10.073 1.00 67.19 229 ASP A O 1
ATOM 1746 N N . VAL A 1 230 ? -20.315 -16.086 9.975 1.00 59.31 230 VAL A N 1
ATOM 1747 C CA . VAL A 1 230 ? -21.698 -15.764 10.346 1.00 59.31 230 VAL A CA 1
ATOM 1748 C C . VAL A 1 230 ? -21.851 -15.358 11.826 1.00 59.31 230 VAL A C 1
ATOM 1750 O O . VAL A 1 230 ? -22.959 -14.996 12.249 1.00 59.31 230 VAL A O 1
ATOM 1753 N N . ARG A 1 231 ? -20.790 -15.450 12.640 1.00 65.38 231 ARG A N 1
ATOM 1754 C CA . ARG A 1 231 ? -20.818 -15.132 14.080 1.00 65.38 231 ARG A CA 1
ATOM 1755 C C . ARG A 1 231 ? -20.849 -13.637 14.368 1.00 65.38 231 ARG A C 1
ATOM 1757 O O . ARG A 1 231 ? -21.522 -13.238 15.316 1.00 65.38 231 ARG A O 1
ATOM 1764 N N . CYS A 1 232 ? -20.277 -12.817 13.489 1.00 72.00 232 CYS A N 1
ATOM 1765 C CA . CYS A 1 232 ? -20.280 -11.374 13.669 1.00 72.00 232 CYS A CA 1
ATOM 1766 C C . CYS A 1 232 ? -21.640 -10.759 13.292 1.00 72.00 232 CYS A C 1
ATOM 1768 O O . CYS A 1 232 ? -21.871 -10.320 12.166 1.00 72.00 232 CYS A O 1
ATOM 1770 N N . ARG A 1 233 ? -22.591 -10.782 14.233 1.00 62.16 233 ARG A N 1
ATOM 1771 C CA . ARG A 1 233 ? -23.972 -10.277 14.049 1.00 62.16 233 ARG A CA 1
ATOM 1772 C C . ARG A 1 233 ? -24.277 -9.007 14.839 1.00 62.16 233 ARG A C 1
ATOM 1774 O O . ARG A 1 233 ? -25.413 -8.528 14.818 1.00 62.16 233 ARG A O 1
ATOM 1781 N N . HIS A 1 234 ? -23.301 -8.497 15.578 1.00 62.50 234 HIS A N 1
ATOM 1782 C CA . HIS A 1 234 ? -23.465 -7.341 16.447 1.00 62.50 234 HIS A CA 1
ATOM 1783 C C . HIS A 1 234 ? -23.253 -6.038 15.663 1.00 62.50 234 HIS A C 1
ATOM 1785 O O . HIS A 1 234 ? -22.475 -5.988 14.719 1.00 62.50 234 HIS A O 1
ATOM 1791 N N . GLN A 1 235 ? -23.936 -4.962 16.068 1.00 66.12 235 GLN A N 1
ATOM 1792 C CA . GLN A 1 235 ? -23.741 -3.617 15.496 1.00 66.12 235 GLN A CA 1
ATOM 1793 C C . GLN A 1 235 ? -22.418 -2.970 15.923 1.00 66.12 235 GLN A C 1
ATOM 1795 O O . GLN A 1 235 ? -22.160 -1.825 15.564 1.00 66.12 235 GLN A O 1
ATOM 1800 N N . ASN A 1 236 ? -21.617 -3.661 16.731 1.00 80.44 236 ASN A N 1
ATOM 1801 C CA . ASN A 1 236 ? -20.438 -3.100 17.355 1.00 80.44 236 ASN A CA 1
ATOM 1802 C C . ASN A 1 236 ? -19.178 -3.713 16.749 1.00 80.44 236 ASN A C 1
ATOM 1804 O O . ASN A 1 236 ? -19.138 -4.898 16.425 1.00 80.44 236 ASN A O 1
ATOM 1808 N N . VAL A 1 237 ? -18.164 -2.876 16.583 1.00 89.31 237 VAL A N 1
ATOM 1809 C CA . VAL A 1 237 ? -16.913 -3.183 15.889 1.00 89.31 237 VAL A CA 1
ATOM 1810 C C . VAL A 1 237 ? -15.722 -2.709 16.700 1.00 89.31 237 VAL A C 1
ATOM 1812 O O . VAL A 1 237 ? -15.838 -1.834 17.567 1.00 89.31 237 VAL A O 1
ATOM 1815 N N . ALA A 1 238 ? -14.572 -3.291 16.386 1.00 93.62 238 ALA A N 1
ATOM 1816 C CA . ALA A 1 238 ? -13.315 -3.006 17.045 1.00 93.62 238 ALA A CA 1
ATOM 1817 C C . ALA A 1 238 ? -12.923 -1.525 16.942 1.00 93.62 238 ALA A C 1
ATOM 1819 O O . ALA A 1 238 ? -12.942 -0.900 15.875 1.00 93.62 238 ALA A O 1
ATOM 1820 N N . GLY A 1 239 ? -12.494 -0.975 18.069 1.00 94.94 239 GLY A N 1
ATOM 1821 C CA . GLY A 1 239 ? -11.816 0.305 18.170 1.00 94.94 239 GLY A CA 1
ATOM 1822 C C . GLY A 1 239 ? -10.587 0.210 19.058 1.00 94.94 239 GLY A C 1
ATOM 1823 O O . GLY A 1 239 ? -10.413 -0.732 19.832 1.00 94.94 239 GLY A O 1
ATOM 1824 N N . VAL A 1 240 ? -9.747 1.234 19.005 1.00 96.62 240 VAL A N 1
ATOM 1825 C CA . VAL A 1 240 ? -8.590 1.359 19.895 1.00 96.62 240 VAL A CA 1
ATOM 1826 C C . VAL A 1 240 ? -8.535 2.715 20.556 1.00 96.62 240 VAL A C 1
ATOM 1828 O O . VAL A 1 240 ? -8.999 3.716 20.010 1.00 96.62 240 VAL A O 1
ATOM 1831 N N . LYS A 1 241 ? -7.874 2.733 21.709 1.00 97.12 241 LYS A N 1
ATOM 1832 C CA . LYS A 1 241 ? -7.188 3.905 22.231 1.00 97.12 241 LYS A CA 1
ATOM 1833 C C . LYS A 1 241 ? -5.736 3.527 22.502 1.00 97.12 241 LYS A C 1
ATOM 1835 O O . LYS A 1 241 ? -5.462 2.681 23.356 1.00 97.12 241 LYS A O 1
ATOM 1840 N N . CYS A 1 242 ? -4.846 4.167 21.766 1.00 96.06 242 CYS A N 1
ATOM 1841 C CA . CYS A 1 242 ? -3.436 4.339 22.058 1.00 96.06 242 CYS A CA 1
ATOM 1842 C C . CYS A 1 242 ? -3.282 5.649 22.869 1.00 96.06 242 CYS A C 1
ATOM 1844 O O . CYS A 1 242 ? -2.418 5.676 23.760 1.00 96.06 242 CYS A O 1
#